Protein AF-V4PBP0-F1 (afdb_monomer)

Radius of gyration: 20.29 Å; Cα contacts (8 Å, |Δi|>4): 1179; chains: 1; bounding box: 56×28×58 Å

pLDDT: mean 97.11, std 3.7, range [60.88, 98.94]

Solvent-accessible surface area (backbone atoms only — not comparable to full-atom values): 11126 Å² total; per-residue (Å²): 116,51,73,38,74,48,81,42,74,42,76,51,81,47,74,41,76,52,41,41,34,34,31,68,90,9,36,42,36,33,59,20,39,39,38,34,62,26,43,36,40,33,38,14,38,39,37,30,59,19,40,38,39,32,57,17,41,37,39,23,73,75,22,47,36,40,30,41,16,43,38,39,30,47,17,40,34,41,16,42,42,35,23,36,67,69,4,33,41,35,32,34,63,79,6,37,29,35,14,52,57,21,12,33,35,39,30,29,39,35,38,41,31,28,9,37,33,22,5,74,29,69,84,3,27,6,34,37,30,60,34,59,25,39,38,37,32,43,42,85,75,5,32,31,35,5,23,16,24,5,35,36,25,54,38,11,36,40,38,40,32,44,9,38,31,26,4,68,65,21,28,5,31,39,22,45,41,14,31,39,37,42,32,57,19,42,31,29,6,23,49,12,7,33,35,28,55,17,42,57,30,40,37,39,30,60,20,40,31,27,2,68,24,82,74,1,20,6,39,30,30,78,25,36,32,32,39,39,42,30,44,19,40,32,24,9,60,41,50,31,11,32,37,48,55,22,53,60,32,35,43,36,35,27,60,66,9,37,32,40,22,40,73,43,55,91,38,57,49,64,44,83,46,79,39,80,68,45,43,80,45,120

Sequence (282 aa):
VVSVDDDSVNNGSFANSGALRVASGASFTNIGSLSNASSLTNLGLLSNTGTLSNSGTLLSSSGTLLNSGLLSNTGRISGTVTTTGTGVVRNQSGGSIAGVLAGVTGSASVVDNSGTISASGASGTAVALSSASTVNNTGSTALISGGLTGLSLSGGGTIVNSGSIAGVLGQGVVLSQGGSVSNSGHISGATSGIEITGGTALVTNTGTIIGSGASGVGVLFSGGSGTIDNFGDISGAGGTAIRFAGGTNQLILENGSSLNGIADGTLGVNTLLVNGSATLAG

Secondary structure (DSSP, 8-state):
-EEE-S-EEE-SEEEESSEEEEPTT-EEEESSEEEESSEEEESSEEEESSEEEESSEEE-SSSEEEESSEEEESSEEES-EEE-TT-EEEE-TT-EEEESS-SEEE--SEEEESSEEEE-STT-EEEEESSSEEEEE-STT-EEEESSEEEEETT-EEEEESSEEEESSSEEEEESSEEEEEESSEEEESSEEEEE-SSEEEEEESSEEEE-STT-EEEEESSSEEEEEESSEEEEEEEEEEE--SSEEEEEE-TT-EEEEEEE--SSEEEEEE-SS-EEE-

Structure (mmCIF, N/CA/C/O backbone):
data_AF-V4PBP0-F1
#
_entry.id   AF-V4PBP0-F1
#
loop_
_atom_site.group_PDB
_atom_site.id
_atom_site.type_symbol
_atom_site.label_atom_id
_atom_site.label_alt_id
_atom_site.label_comp_id
_atom_site.label_asym_id
_atom_site.label_entity_id
_atom_site.label_seq_id
_atom_site.pdbx_PDB_ins_code
_atom_site.Cartn_x
_atom_site.Cartn_y
_atom_site.Cartn_z
_atom_site.occupancy
_atom_site.B_iso_or_equiv
_atom_site.auth_seq_id
_atom_site.auth_comp_id
_atom_site.auth_asym_id
_atom_site.auth_atom_id
_atom_site.pdbx_PDB_model_num
ATOM 1 N N . VAL A 1 1 ? 18.619 -8.574 -28.608 1.00 79.50 1 VAL A N 1
ATOM 2 C CA . VAL A 1 1 ? 18.536 -7.735 -27.392 1.00 79.50 1 VAL A CA 1
ATOM 3 C C . VAL A 1 1 ? 18.934 -6.331 -27.803 1.00 79.50 1 VAL A C 1
ATOM 5 O O . VAL A 1 1 ? 20.019 -6.187 -28.349 1.00 79.50 1 VAL A O 1
ATOM 8 N N . VAL A 1 2 ? 18.059 -5.342 -27.633 1.00 91.62 2 VAL A N 1
ATOM 9 C CA . VAL A 1 2 ? 18.416 -3.920 -27.746 1.00 91.62 2 VAL A CA 1
ATOM 10 C C . VAL A 1 2 ? 18.927 -3.476 -26.382 1.00 91.62 2 VAL A C 1
ATOM 12 O O . VAL A 1 2 ? 18.355 -3.861 -25.361 1.00 91.62 2 VAL A O 1
ATOM 15 N N . SER A 1 3 ? 20.016 -2.720 -26.363 1.00 92.94 3 SER A N 1
ATOM 16 C CA . SER A 1 3 ? 20.653 -2.269 -25.134 1.00 92.94 3 SER A CA 1
ATOM 17 C C . SER A 1 3 ? 20.658 -0.749 -25.059 1.00 92.94 3 SER A C 1
ATOM 19 O O . SER A 1 3 ? 20.934 -0.087 -26.056 1.00 92.94 3 SER A O 1
ATOM 21 N N . VAL A 1 4 ? 20.343 -0.222 -23.883 1.00 93.75 4 VAL A N 1
ATOM 22 C CA . VAL A 1 4 ? 20.574 1.163 -23.481 1.00 93.75 4 VAL A CA 1
ATOM 23 C C . VAL A 1 4 ? 21.782 1.131 -22.555 1.00 93.75 4 VAL A C 1
ATOM 25 O O . VAL A 1 4 ? 21.669 0.673 -21.416 1.00 93.75 4 VAL A O 1
ATOM 28 N N . ASP A 1 5 ? 22.938 1.533 -23.079 1.00 95.19 5 ASP A N 1
ATOM 29 C CA . ASP A 1 5 ? 24.216 1.495 -22.357 1.00 95.19 5 ASP A CA 1
ATOM 30 C C . ASP A 1 5 ? 24.673 2.885 -21.867 1.00 95.19 5 ASP A C 1
ATOM 32 O O . ASP A 1 5 ? 25.557 2.951 -21.022 1.00 95.19 5 ASP A O 1
ATOM 36 N N . ASP A 1 6 ? 23.999 3.954 -22.309 1.00 95.06 6 ASP A N 1
ATOM 37 C CA . ASP A 1 6 ? 24.190 5.354 -21.901 1.00 95.06 6 ASP A CA 1
ATOM 38 C C . ASP A 1 6 ? 22.828 6.047 -21.699 1.00 95.06 6 ASP A C 1
ATOM 40 O O . ASP A 1 6 ? 21.769 5.455 -21.936 1.00 95.06 6 ASP A O 1
ATOM 44 N N . ASP A 1 7 ? 22.843 7.322 -21.304 1.00 96.31 7 ASP A N 1
ATOM 45 C CA . ASP A 1 7 ? 21.642 8.146 -21.159 1.00 96.31 7 ASP A CA 1
ATOM 46 C C . ASP A 1 7 ? 20.837 8.228 -22.463 1.00 96.31 7 ASP A C 1
ATOM 48 O O . ASP A 1 7 ? 21.283 8.746 -23.487 1.00 96.31 7 ASP A O 1
ATOM 52 N N . SER A 1 8 ? 19.609 7.720 -22.416 1.00 97.12 8 SER A N 1
ATOM 53 C CA . SER A 1 8 ? 18.693 7.658 -23.551 1.00 97.12 8 SER A CA 1
ATOM 54 C C . SER A 1 8 ? 17.318 8.194 -23.179 1.00 97.12 8 SER A C 1
ATOM 56 O O . SER A 1 8 ? 16.844 8.035 -22.052 1.00 97.12 8 SER A O 1
ATOM 58 N N . VAL A 1 9 ? 16.636 8.795 -24.154 1.00 98.19 9 VAL A N 1
ATOM 59 C CA . VAL A 1 9 ? 15.295 9.359 -23.971 1.00 98.19 9 VAL A CA 1
ATOM 60 C C . VAL A 1 9 ? 14.342 8.787 -25.013 1.00 98.19 9 VAL A C 1
ATOM 62 O O . VAL A 1 9 ? 14.611 8.857 -26.209 1.00 98.19 9 VAL A O 1
ATOM 65 N N . ASN A 1 10 ? 13.196 8.271 -24.568 1.00 97.81 10 ASN A N 1
ATOM 66 C CA . ASN A 1 10 ? 12.041 8.049 -25.432 1.00 97.81 10 ASN A CA 1
ATOM 67 C C . ASN A 1 10 ? 11.068 9.224 -25.294 1.00 97.81 10 ASN A C 1
ATOM 69 O O . ASN A 1 10 ? 10.376 9.343 -24.282 1.00 97.81 10 ASN A O 1
ATOM 73 N N . ASN A 1 11 ? 10.994 10.068 -26.322 1.00 97.88 11 ASN A N 1
ATOM 74 C CA . ASN A 1 11 ? 10.033 11.169 -26.432 1.00 97.88 11 ASN A CA 1
ATOM 75 C C . ASN A 1 11 ? 8.889 10.890 -27.423 1.00 97.88 11 ASN A C 1
ATOM 77 O O . ASN A 1 11 ? 8.043 11.756 -27.634 1.00 97.88 11 ASN A O 1
ATOM 81 N N . GLY A 1 12 ? 8.866 9.696 -28.020 1.00 97.75 12 GLY A N 1
ATOM 82 C CA . GLY A 1 12 ? 7.868 9.260 -28.990 1.00 97.75 12 GLY A CA 1
ATOM 83 C C . GLY A 1 12 ? 7.147 7.997 -28.526 1.00 97.75 12 GLY A C 1
ATOM 84 O O . GLY A 1 12 ? 6.835 7.838 -27.346 1.00 97.75 12 GLY A O 1
ATOM 85 N N . SER A 1 13 ? 6.868 7.093 -29.464 1.00 97.94 13 SER A N 1
ATOM 86 C CA . SER A 1 13 ? 6.346 5.759 -29.166 1.00 97.94 13 SER A CA 1
ATOM 87 C C . SER A 1 13 ? 7.449 4.724 -29.361 1.00 97.94 13 SER A C 1
ATOM 89 O O . SER A 1 13 ? 7.999 4.599 -30.455 1.00 97.94 13 SER A O 1
ATOM 91 N N . PHE A 1 14 ? 7.767 3.981 -28.304 1.00 97.56 14 PHE A N 1
ATOM 92 C CA . PHE A 1 14 ? 8.728 2.888 -28.332 1.00 97.56 14 PHE A CA 1
ATOM 93 C C . PHE A 1 14 ? 8.035 1.595 -27.907 1.00 97.56 14 PHE A C 1
ATOM 95 O O . PHE A 1 14 ? 7.522 1.486 -26.792 1.00 97.56 14 PHE A O 1
ATOM 102 N N . ALA A 1 15 ? 8.032 0.599 -28.790 1.00 97.94 15 ALA A N 1
ATOM 103 C CA . ALA A 1 15 ? 7.448 -0.709 -28.530 1.00 97.94 15 ALA A CA 1
ATOM 104 C C . ALA A 1 15 ? 8.548 -1.772 -28.440 1.00 97.94 15 ALA A C 1
ATOM 106 O O . ALA A 1 15 ? 9.199 -2.098 -29.431 1.00 97.94 15 ALA A O 1
ATOM 107 N N . ASN A 1 16 ? 8.736 -2.345 -27.253 1.00 97.56 16 ASN A N 1
ATOM 108 C CA . ASN A 1 16 ? 9.558 -3.528 -27.056 1.00 97.56 16 ASN A CA 1
ATOM 109 C C . ASN A 1 16 ? 8.712 -4.799 -27.213 1.00 97.56 16 ASN A C 1
ATOM 111 O O . ASN A 1 16 ? 8.002 -5.207 -26.291 1.00 97.56 16 ASN A O 1
ATOM 115 N N . SER A 1 17 ? 8.836 -5.452 -28.366 1.00 96.69 17 SER A N 1
ATOM 116 C CA . SER A 1 17 ? 8.306 -6.798 -28.628 1.00 96.69 17 SER A CA 1
ATOM 117 C C . SER A 1 17 ? 9.356 -7.907 -28.465 1.00 96.69 17 SER A C 1
ATOM 119 O O . SER A 1 17 ? 9.033 -9.085 -28.596 1.00 96.69 17 SER A O 1
ATOM 121 N N . GLY A 1 18 ? 10.611 -7.549 -28.168 1.00 96.75 18 GLY A N 1
ATOM 122 C CA . GLY A 1 18 ? 11.736 -8.470 -28.024 1.00 96.75 18 GLY A CA 1
ATOM 123 C C . GLY A 1 18 ? 12.360 -8.406 -26.631 1.00 96.75 18 GLY A C 1
ATOM 124 O O . GLY A 1 18 ? 11.693 -8.574 -25.617 1.00 96.75 18 GLY A O 1
ATOM 125 N N . ALA A 1 19 ? 13.669 -8.183 -26.576 1.00 97.19 19 ALA A N 1
ATOM 126 C CA . ALA A 1 19 ? 14.390 -8.024 -25.321 1.00 97.19 19 ALA A CA 1
ATOM 127 C C . ALA A 1 19 ? 15.069 -6.655 -25.290 1.00 97.19 19 ALA A C 1
ATOM 129 O O . ALA A 1 19 ? 15.930 -6.392 -26.135 1.00 97.19 19 ALA A O 1
ATOM 130 N N . LEU A 1 20 ? 14.704 -5.828 -24.312 1.00 97.81 20 LEU A N 1
ATOM 131 C CA . LEU A 1 20 ? 15.330 -4.547 -24.001 1.00 97.81 20 LEU A CA 1
ATOM 132 C C . LEU A 1 20 ? 16.132 -4.685 -22.705 1.00 97.81 20 LEU A C 1
ATOM 134 O O . LEU A 1 20 ? 15.652 -5.268 -21.731 1.00 97.81 20 LEU A O 1
ATOM 138 N N . ARG A 1 21 ? 17.341 -4.133 -22.673 1.00 98.12 21 ARG A N 1
ATOM 139 C CA . ARG A 1 21 ? 18.170 -4.060 -21.469 1.00 98.12 21 ARG A CA 1
ATOM 140 C C . ARG A 1 21 ? 18.573 -2.613 -21.213 1.00 98.12 21 ARG A C 1
ATOM 142 O O . ARG A 1 21 ? 19.121 -1.988 -22.108 1.00 98.12 21 ARG A O 1
ATOM 149 N N . VAL A 1 22 ? 18.351 -2.115 -20.002 1.00 98.25 22 VAL A N 1
ATOM 150 C CA . VAL A 1 22 ? 18.978 -0.884 -19.495 1.00 98.25 22 VAL A CA 1
ATOM 151 C C . VAL A 1 22 ? 20.167 -1.312 -18.644 1.00 98.25 22 VAL A C 1
ATOM 153 O O . VAL A 1 22 ? 19.999 -2.060 -17.677 1.00 98.25 22 VAL A O 1
ATOM 156 N N . ALA A 1 23 ? 21.375 -0.935 -19.055 1.00 97.81 23 ALA A N 1
ATOM 157 C CA . ALA A 1 23 ? 22.612 -1.359 -18.415 1.00 97.81 23 ALA A CA 1
ATOM 158 C C . ALA A 1 23 ? 22.813 -0.720 -17.037 1.00 97.81 23 ALA A C 1
ATOM 160 O O . ALA A 1 23 ? 22.256 0.329 -16.729 1.00 97.81 23 ALA A O 1
ATOM 161 N N . SER A 1 24 ? 23.654 -1.349 -16.214 1.00 97.19 24 SER A N 1
ATOM 162 C CA . SER A 1 24 ? 24.108 -0.739 -14.963 1.00 97.19 24 SER A CA 1
ATOM 163 C C . SER A 1 24 ? 24.829 0.574 -15.262 1.00 97.19 24 SER A C 1
ATOM 165 O O . SER A 1 24 ? 25.725 0.596 -16.100 1.00 97.19 24 SER A O 1
ATOM 167 N N . GLY A 1 25 ? 24.453 1.644 -14.564 1.00 95.81 25 GLY A N 1
ATOM 168 C CA . GLY A 1 25 ? 24.994 2.991 -14.776 1.00 95.81 25 GLY A CA 1
ATOM 169 C C . GLY A 1 25 ? 24.321 3.795 -15.894 1.00 95.81 25 GLY A C 1
ATOM 170 O O . GLY A 1 25 ? 24.513 5.004 -15.931 1.00 95.81 25 GLY A O 1
ATOM 171 N N . ALA A 1 26 ? 23.500 3.170 -16.744 1.00 98.00 26 ALA A N 1
ATOM 172 C CA . ALA A 1 26 ? 22.752 3.866 -17.789 1.00 98.00 26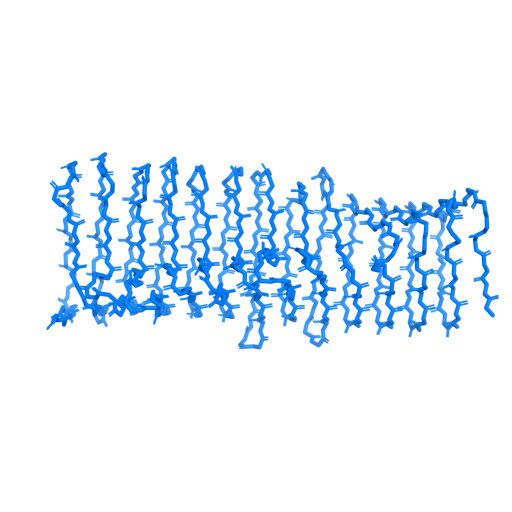 ALA A CA 1
ATOM 173 C C . ALA A 1 26 ? 21.404 4.397 -17.274 1.00 98.00 26 ALA A C 1
ATOM 175 O O . ALA A 1 26 ? 20.800 3.821 -16.358 1.00 98.00 26 ALA A O 1
ATOM 176 N N . SER A 1 27 ? 20.899 5.454 -17.913 1.00 98.06 27 SER A N 1
ATOM 177 C CA . SER A 1 27 ? 19.547 5.973 -17.702 1.00 98.06 27 SER A CA 1
ATOM 178 C C . SER A 1 27 ? 18.698 5.831 -18.961 1.00 98.06 27 SER A C 1
ATOM 180 O O . SER A 1 27 ? 19.103 6.228 -20.050 1.00 98.06 27 SER A O 1
ATOM 182 N N . PHE A 1 28 ? 17.477 5.323 -18.818 1.00 98.38 28 PHE A N 1
ATOM 183 C CA . PHE A 1 28 ? 16.458 5.386 -19.855 1.00 98.38 28 PHE A CA 1
ATOM 184 C C . PHE A 1 28 ? 15.262 6.192 -19.356 1.00 98.38 28 PHE A C 1
ATOM 186 O O . PHE A 1 28 ? 14.525 5.762 -18.467 1.00 98.38 28 PHE A O 1
ATOM 193 N N . THR A 1 29 ? 15.060 7.375 -19.931 1.00 98.50 29 THR A N 1
ATOM 194 C CA . THR A 1 29 ? 13.952 8.262 -19.572 1.00 98.50 29 THR A CA 1
ATOM 195 C C . THR A 1 29 ? 12.839 8.166 -20.608 1.00 98.50 29 THR A C 1
ATOM 197 O O . THR A 1 29 ? 12.993 8.580 -21.755 1.00 98.50 29 THR A O 1
ATOM 200 N N . ASN A 1 30 ? 11.684 7.655 -20.201 1.00 98.44 30 ASN A N 1
ATOM 201 C CA . ASN A 1 30 ? 10.468 7.668 -20.995 1.00 98.44 30 ASN A CA 1
ATOM 202 C C . ASN A 1 30 ? 9.619 8.900 -20.662 1.00 98.44 30 ASN A C 1
ATOM 204 O O . ASN A 1 30 ? 8.942 8.929 -19.631 1.00 98.44 30 ASN A O 1
ATOM 208 N N . ILE A 1 31 ? 9.617 9.879 -21.567 1.00 98.31 31 ILE A N 1
ATOM 209 C CA . ILE A 1 31 ? 8.700 11.028 -21.531 1.00 98.31 31 ILE A CA 1
ATOM 210 C C . ILE A 1 31 ? 7.518 10.857 -22.502 1.00 98.31 31 ILE A C 1
ATOM 212 O O . ILE A 1 31 ? 6.531 11.579 -22.401 1.00 98.31 31 ILE A O 1
ATOM 216 N N . GLY A 1 32 ? 7.610 9.897 -23.431 1.00 98.44 32 GLY A N 1
ATOM 217 C CA . GLY A 1 32 ? 6.558 9.513 -24.372 1.00 98.44 32 GLY A CA 1
ATOM 218 C C . GLY A 1 32 ? 5.785 8.261 -23.937 1.00 98.44 32 GLY A C 1
ATOM 219 O O . GLY A 1 32 ? 5.400 8.105 -22.776 1.00 98.44 32 GLY A O 1
ATOM 220 N N . SER A 1 33 ? 5.536 7.355 -24.884 1.00 98.56 33 SER A N 1
ATOM 221 C CA . SER A 1 33 ? 4.872 6.068 -24.659 1.00 98.56 33 SER A CA 1
ATOM 222 C C . SER A 1 33 ? 5.858 4.915 -24.835 1.00 98.56 33 SER A C 1
ATOM 224 O O . SER A 1 33 ? 6.428 4.741 -25.913 1.00 98.56 33 SER A O 1
ATOM 226 N N . LEU A 1 34 ? 6.038 4.119 -23.785 1.00 98.62 34 LEU A N 1
ATOM 227 C CA . LEU A 1 34 ? 6.834 2.899 -23.779 1.00 98.62 34 LEU A CA 1
ATOM 228 C C . LEU A 1 34 ? 5.903 1.699 -23.578 1.00 98.62 34 LEU A C 1
ATOM 230 O O . LEU A 1 34 ? 5.280 1.562 -22.526 1.00 98.62 34 LEU A O 1
ATOM 234 N N . SER A 1 35 ? 5.815 0.818 -24.571 1.00 98.62 35 SER A N 1
ATOM 235 C CA . SER A 1 35 ? 5.109 -0.461 -24.463 1.00 98.62 35 SER A CA 1
ATOM 236 C C . SER A 1 35 ? 6.118 -1.598 -24.336 1.00 98.62 35 SER A C 1
ATOM 238 O O . SER A 1 35 ? 6.960 -1.777 -25.213 1.00 98.62 35 SER A O 1
ATOM 240 N N . ASN A 1 36 ? 6.045 -2.372 -23.257 1.00 98.62 36 ASN A N 1
ATOM 241 C CA . ASN A 1 36 ? 6.807 -3.599 -23.074 1.00 98.62 36 ASN A CA 1
ATOM 242 C C . ASN A 1 36 ? 5.880 -4.817 -23.156 1.00 98.62 36 ASN A C 1
ATOM 244 O O . ASN A 1 36 ? 5.172 -5.125 -22.196 1.00 98.62 36 ASN A O 1
ATOM 248 N N . ALA A 1 37 ? 5.924 -5.526 -24.283 1.00 98.50 37 ALA A N 1
ATOM 249 C CA . ALA A 1 37 ? 5.156 -6.750 -24.515 1.00 98.50 37 ALA A CA 1
ATOM 250 C C . ALA A 1 37 ? 5.963 -8.037 -24.271 1.00 98.50 37 ALA A C 1
ATOM 252 O O . ALA A 1 37 ? 5.407 -9.130 -24.320 1.00 98.50 37 ALA A O 1
ATOM 253 N N . SER A 1 38 ? 7.267 -7.922 -24.013 1.00 98.25 38 SER A N 1
ATOM 254 C CA . SER A 1 38 ? 8.163 -9.061 -23.796 1.00 98.25 38 SER A CA 1
ATOM 255 C C . SER A 1 38 ? 9.134 -8.757 -22.645 1.00 98.25 38 SER A C 1
ATOM 257 O O . SER A 1 38 ? 8.672 -8.365 -21.574 1.00 98.25 38 SER A O 1
ATOM 259 N N . SER A 1 39 ? 10.447 -8.947 -22.787 1.00 98.19 39 SER A N 1
ATOM 260 C CA . SER A 1 39 ? 11.398 -8.781 -21.677 1.00 98.19 39 SER A CA 1
ATOM 261 C C . SER A 1 39 ? 12.030 -7.390 -21.654 1.00 98.19 39 SER A C 1
ATOM 263 O O . SER A 1 39 ? 12.681 -6.992 -22.621 1.00 98.19 39 SER A O 1
ATOM 265 N N . LEU A 1 40 ? 11.935 -6.698 -20.519 1.00 98.56 40 LEU A N 1
ATOM 266 C CA . LEU A 1 40 ? 12.703 -5.495 -20.196 1.00 98.56 40 LEU A CA 1
ATOM 267 C C . LEU A 1 40 ? 13.514 -5.752 -18.925 1.00 98.56 40 LEU A C 1
ATOM 269 O O . LEU A 1 40 ? 12.953 -5.882 -17.841 1.00 98.56 40 LEU A O 1
ATOM 273 N N . THR A 1 41 ? 14.836 -5.801 -19.043 1.00 98.44 41 THR A N 1
ATOM 274 C CA . THR A 1 41 ? 15.734 -5.929 -17.890 1.00 98.44 41 THR A CA 1
ATOM 275 C C . THR A 1 41 ? 16.338 -4.572 -17.563 1.00 98.44 41 THR A C 1
ATOM 277 O O . THR A 1 41 ? 17.139 -4.049 -18.332 1.00 98.44 41 THR A O 1
ATOM 280 N N . ASN A 1 42 ? 15.972 -4.009 -16.419 1.00 98.38 42 ASN A N 1
ATOM 281 C CA . ASN A 1 42 ? 16.515 -2.768 -15.894 1.00 98.38 42 ASN A CA 1
ATOM 282 C C . ASN A 1 42 ? 17.571 -3.051 -14.816 1.00 98.38 42 ASN A C 1
ATOM 284 O O . ASN A 1 42 ? 17.242 -3.457 -13.701 1.00 98.38 42 ASN A O 1
ATOM 288 N N . LEU A 1 43 ? 18.839 -2.821 -15.158 1.00 98.06 43 LEU A N 1
ATOM 289 C CA . LEU A 1 43 ? 19.975 -2.853 -14.230 1.00 98.06 43 LEU A CA 1
ATOM 290 C C . LEU A 1 43 ? 20.459 -1.440 -13.859 1.00 98.06 43 LEU A C 1
ATOM 292 O O . LEU A 1 43 ? 21.316 -1.308 -12.992 1.00 98.06 43 LEU A O 1
ATOM 296 N N . GLY A 1 44 ? 19.945 -0.406 -14.530 1.00 98.19 44 GLY A N 1
ATOM 297 C CA . GLY A 1 44 ? 20.288 1.000 -14.319 1.00 98.19 44 GLY A CA 1
ATOM 298 C C . GLY A 1 44 ? 19.107 1.794 -13.772 1.00 98.19 44 GLY A C 1
ATOM 299 O O . GLY A 1 44 ? 18.406 1.341 -12.863 1.00 98.19 44 GLY A O 1
ATOM 300 N N . LEU A 1 45 ? 18.882 2.983 -14.328 1.00 98.38 45 LEU A N 1
ATOM 301 C CA . LEU A 1 45 ? 17.736 3.833 -14.020 1.00 98.38 45 LEU A CA 1
ATOM 302 C C . LEU A 1 45 ? 16.730 3.809 -15.176 1.00 98.38 45 LEU A C 1
ATOM 304 O O . LEU A 1 45 ? 17.036 4.239 -16.281 1.00 98.38 45 LEU A O 1
ATOM 308 N N . LEU A 1 46 ? 15.501 3.380 -14.906 1.00 98.50 46 LEU A N 1
ATOM 309 C CA . LEU A 1 46 ? 14.361 3.558 -15.800 1.00 98.50 46 LEU A CA 1
ATOM 310 C C . LEU A 1 46 ? 13.431 4.603 -15.182 1.00 98.50 46 LEU A C 1
ATOM 312 O O . LEU A 1 46 ? 12.828 4.357 -14.138 1.00 98.50 46 LEU A O 1
ATOM 316 N N . SER A 1 47 ? 13.318 5.767 -15.816 1.00 98.25 47 SER A N 1
ATOM 317 C CA . SER A 1 47 ? 12.457 6.859 -15.359 1.00 98.25 47 SER A CA 1
ATOM 318 C C . SER A 1 47 ? 11.264 7.017 -16.292 1.00 98.25 47 SER A C 1
ATOM 320 O O . SER A 1 47 ? 11.436 7.283 -17.479 1.00 98.25 47 SER A O 1
ATOM 322 N N . ASN A 1 48 ? 10.049 6.859 -15.774 1.00 98.38 48 ASN A N 1
ATOM 323 C CA . ASN A 1 48 ? 8.814 7.078 -16.517 1.00 98.38 48 ASN A CA 1
ATOM 324 C C . ASN A 1 48 ? 8.117 8.362 -16.052 1.00 98.38 48 ASN A C 1
ATOM 326 O O . ASN A 1 48 ? 7.508 8.386 -14.982 1.00 98.38 48 ASN A O 1
ATOM 330 N N . THR A 1 49 ? 8.156 9.402 -16.882 1.00 97.69 49 THR A N 1
ATOM 331 C CA . THR A 1 49 ? 7.348 10.624 -16.715 1.00 97.69 49 THR A CA 1
ATOM 332 C C . THR A 1 49 ? 6.166 10.657 -17.692 1.00 97.69 49 THR A C 1
ATOM 334 O O . THR A 1 49 ? 5.202 11.382 -17.462 1.00 97.69 49 THR A O 1
ATOM 337 N N . GLY A 1 50 ? 6.222 9.857 -18.764 1.00 98.25 50 GLY A N 1
ATOM 338 C CA . GLY A 1 50 ? 5.138 9.645 -19.721 1.00 98.25 50 GLY A CA 1
ATOM 339 C C . GLY A 1 50 ? 4.258 8.442 -19.364 1.00 98.25 50 GLY A C 1
ATOM 340 O O . GLY A 1 50 ? 3.813 8.279 -18.227 1.00 98.25 50 GLY A O 1
ATOM 341 N N . THR A 1 51 ? 3.982 7.585 -20.348 1.00 98.62 51 THR A N 1
ATOM 342 C CA . THR A 1 51 ? 3.216 6.341 -20.165 1.00 98.62 51 THR A CA 1
ATOM 343 C C . THR A 1 51 ? 4.096 5.113 -20.368 1.00 98.62 51 THR A C 1
ATOM 345 O O . THR A 1 51 ? 4.655 4.932 -21.449 1.00 98.62 51 THR A O 1
ATOM 348 N N . LEU A 1 52 ? 4.139 4.228 -19.375 1.00 98.69 52 LEU A N 1
ATOM 349 C CA . LEU A 1 52 ? 4.748 2.902 -19.450 1.00 98.69 52 LEU A CA 1
ATOM 350 C C . LEU A 1 52 ? 3.648 1.840 -19.364 1.00 98.69 52 LEU A C 1
ATOM 352 O O . LEU A 1 52 ? 2.991 1.710 -18.336 1.00 98.69 52 LEU A O 1
ATOM 356 N N . SER A 1 53 ? 3.455 1.068 -20.430 1.00 98.81 53 SER A N 1
ATOM 357 C CA . SER A 1 53 ? 2.552 -0.088 -20.456 1.00 98.81 53 SER A CA 1
ATOM 358 C C . SER A 1 53 ? 3.359 -1.381 -20.456 1.00 98.81 53 SER A C 1
ATOM 360 O O . SER A 1 53 ? 4.111 -1.631 -21.393 1.00 98.81 53 SER A O 1
ATOM 362 N N . ASN A 1 54 ? 3.197 -2.214 -19.433 1.00 98.81 54 ASN A N 1
ATOM 363 C CA . ASN A 1 54 ? 3.868 -3.503 -19.307 1.00 98.81 54 ASN A CA 1
ATOM 364 C C . ASN A 1 54 ? 2.855 -4.652 -19.383 1.00 98.81 54 ASN A C 1
ATOM 366 O O . ASN A 1 54 ? 2.113 -4.887 -18.430 1.00 98.81 54 ASN A O 1
ATOM 370 N N . SER A 1 55 ? 2.857 -5.389 -20.492 1.00 98.69 55 SER A N 1
ATOM 371 C CA . SER A 1 55 ? 2.156 -6.676 -20.626 1.00 98.69 55 SER A CA 1
ATOM 372 C C . SER A 1 55 ? 3.110 -7.874 -20.605 1.00 98.69 55 SER A C 1
ATOM 374 O O . SER A 1 55 ? 2.670 -9.002 -20.402 1.00 98.69 55 SER A O 1
ATOM 376 N N . GLY A 1 56 ? 4.414 -7.634 -20.773 1.00 98.62 56 GLY A N 1
ATOM 377 C CA . GLY A 1 56 ? 5.464 -8.639 -20.646 1.00 98.62 56 GLY A CA 1
ATOM 378 C C . GLY A 1 56 ? 6.064 -8.721 -19.239 1.00 98.62 56 GLY A C 1
ATOM 379 O O . GLY A 1 56 ? 5.387 -8.554 -18.223 1.00 98.62 56 GLY A O 1
ATOM 380 N N . THR A 1 57 ? 7.367 -8.990 -19.175 1.00 98.69 57 THR A N 1
ATOM 381 C CA . THR A 1 57 ? 8.144 -9.019 -17.930 1.00 98.69 57 THR A CA 1
ATOM 382 C C . THR A 1 57 ? 9.097 -7.833 -17.868 1.00 98.69 57 THR A C 1
ATOM 384 O O . THR A 1 57 ? 9.910 -7.638 -18.770 1.00 98.69 57 THR A O 1
ATOM 387 N N . LEU A 1 58 ? 9.039 -7.085 -16.771 1.00 98.69 58 LEU A N 1
ATOM 388 C CA . LEU A 1 58 ? 9.985 -6.038 -16.417 1.00 98.69 58 LEU A CA 1
ATOM 389 C C . LEU A 1 58 ? 10.755 -6.468 -15.164 1.00 98.69 58 LEU A C 1
ATOM 391 O O . LEU A 1 58 ? 10.188 -6.587 -14.078 1.00 98.69 58 LEU A O 1
ATOM 395 N N . LEU A 1 59 ? 12.052 -6.718 -15.306 1.00 97.88 59 LEU A N 1
ATOM 396 C CA . LEU A 1 59 ? 12.948 -7.077 -14.209 1.00 97.88 59 LEU A CA 1
ATOM 397 C C . LEU A 1 59 ? 13.705 -5.826 -13.763 1.00 97.88 59 LEU A C 1
ATOM 399 O O . LEU A 1 59 ? 14.589 -5.368 -14.473 1.00 97.88 59 LEU A O 1
ATOM 403 N N . SER A 1 60 ? 13.373 -5.284 -12.596 1.00 95.75 60 SER A N 1
ATOM 404 C CA . SER A 1 60 ? 14.030 -4.119 -11.988 1.00 95.75 60 SER A CA 1
ATOM 405 C C . SER A 1 60 ? 14.446 -4.395 -10.541 1.00 95.75 60 SER A C 1
ATOM 407 O O . SER A 1 60 ? 14.473 -3.494 -9.714 1.00 95.75 60 SER A O 1
ATOM 409 N N . SER A 1 61 ? 14.750 -5.648 -10.200 1.00 92.31 61 SER A N 1
ATOM 410 C CA . SER A 1 61 ? 15.211 -6.021 -8.855 1.00 92.31 61 SER A CA 1
ATOM 411 C C . SER A 1 61 ? 16.618 -5.514 -8.532 1.00 92.31 61 SER A C 1
ATOM 413 O O . SER A 1 61 ? 16.974 -5.424 -7.363 1.00 92.31 61 SER A O 1
ATOM 415 N N . SER A 1 62 ? 17.419 -5.217 -9.558 1.00 93.12 62 SER A N 1
ATOM 416 C CA . SER A 1 62 ? 18.808 -4.746 -9.434 1.00 93.12 62 SER A CA 1
ATOM 417 C C . SER A 1 62 ? 19.017 -3.331 -9.979 1.00 93.12 62 SER A C 1
ATOM 419 O O . SER A 1 62 ? 20.122 -2.812 -9.888 1.00 93.12 62 SER A O 1
ATOM 421 N N . GLY A 1 63 ? 17.971 -2.724 -10.542 1.00 96.81 63 GLY A N 1
ATOM 422 C CA . GLY A 1 63 ? 17.953 -1.344 -11.020 1.00 96.81 63 GLY A CA 1
ATOM 423 C C . GLY A 1 63 ? 16.843 -0.543 -10.345 1.00 96.81 63 GLY A C 1
ATOM 424 O O . GLY A 1 63 ? 16.052 -1.074 -9.565 1.00 96.81 63 GLY A O 1
ATOM 425 N N . THR A 1 64 ? 16.750 0.739 -10.675 1.00 98.19 64 THR A N 1
ATOM 426 C CA . THR A 1 64 ? 15.734 1.650 -10.137 1.00 98.19 64 THR A CA 1
ATOM 427 C C . THR A 1 64 ? 14.665 1.920 -11.185 1.00 98.19 64 THR A C 1
ATOM 429 O O . THR A 1 64 ? 14.983 2.361 -12.288 1.00 98.19 64 THR A O 1
ATOM 432 N N . LEU A 1 65 ? 13.397 1.703 -10.829 1.00 98.50 65 LEU A N 1
ATOM 433 C CA . LEU A 1 65 ? 12.239 2.099 -11.628 1.00 98.50 65 LEU A CA 1
ATOM 434 C C . LEU A 1 65 ? 11.540 3.282 -10.952 1.00 98.50 65 LEU A C 1
ATOM 436 O O . LEU A 1 65 ? 10.884 3.110 -9.922 1.00 98.50 65 LEU A O 1
ATOM 440 N N . LEU A 1 66 ? 11.682 4.472 -11.535 1.00 98.38 66 LEU A N 1
ATOM 441 C CA . LEU A 1 66 ? 10.974 5.675 -11.107 1.00 98.38 66 LEU A CA 1
ATOM 442 C C . LEU A 1 66 ? 9.729 5.898 -11.964 1.00 98.38 66 LEU A C 1
ATOM 444 O O . LEU A 1 66 ? 9.779 5.779 -13.187 1.00 98.38 66 LEU A O 1
ATOM 448 N N . ASN A 1 67 ? 8.624 6.277 -11.329 1.00 98.44 67 ASN A N 1
ATOM 449 C CA . ASN A 1 67 ? 7.383 6.618 -12.009 1.00 98.44 67 ASN A CA 1
ATOM 450 C C . ASN A 1 67 ? 6.785 7.923 -11.469 1.00 98.44 67 ASN A C 1
ATOM 452 O O . ASN A 1 67 ? 6.234 7.951 -10.369 1.00 98.44 67 ASN A O 1
ATOM 456 N N . SER A 1 68 ? 6.832 8.977 -12.275 1.00 97.56 68 SER A N 1
ATOM 457 C CA . SER A 1 68 ? 6.084 10.225 -12.060 1.00 97.56 68 SER A CA 1
ATOM 458 C C . SER A 1 68 ? 4.957 10.435 -13.074 1.00 97.56 68 SER A C 1
ATOM 460 O O . SER A 1 68 ? 4.121 11.319 -12.886 1.00 97.56 68 SER A O 1
ATOM 462 N N . GLY A 1 69 ? 4.908 9.602 -14.118 1.00 98.19 69 GLY A N 1
ATOM 463 C CA . GLY A 1 69 ? 3.816 9.528 -15.084 1.00 98.19 69 GLY A CA 1
ATOM 464 C C . GLY A 1 69 ? 2.819 8.405 -14.783 1.00 98.19 69 GLY A C 1
ATOM 465 O O . GLY A 1 69 ? 2.532 8.079 -13.628 1.00 98.19 69 GLY A O 1
ATOM 466 N N . LEU A 1 70 ? 2.290 7.794 -15.844 1.00 98.56 70 LEU A N 1
ATOM 467 C CA . LEU A 1 70 ? 1.390 6.645 -15.772 1.00 98.56 70 LEU A CA 1
ATOM 468 C C . LEU A 1 70 ? 2.154 5.342 -16.015 1.00 98.56 70 LEU A C 1
ATOM 470 O O . LEU A 1 70 ? 2.678 5.124 -17.108 1.00 98.56 70 LEU A O 1
ATOM 474 N N . LEU A 1 71 ? 2.127 4.436 -15.042 1.00 98.81 71 LEU A N 1
ATOM 475 C CA . LEU A 1 71 ? 2.527 3.046 -15.221 1.00 98.81 71 LEU A CA 1
ATOM 476 C C . LEU A 1 71 ? 1.279 2.165 -15.235 1.00 98.81 71 LEU A C 1
ATOM 478 O O . LEU A 1 71 ? 0.498 2.167 -14.286 1.00 98.81 71 LEU A O 1
ATOM 482 N N . SER A 1 72 ? 1.104 1.386 -16.297 1.00 98.75 72 SER A N 1
ATOM 483 C CA . SER A 1 72 ? 0.041 0.397 -16.427 1.00 98.75 72 SER A CA 1
ATOM 484 C C . SER A 1 72 ? 0.632 -0.995 -16.604 1.00 98.75 72 SER A C 1
ATOM 486 O O . SER A 1 72 ? 1.422 -1.223 -17.517 1.00 98.75 72 SER A O 1
ATOM 488 N N . ASN A 1 73 ? 0.267 -1.928 -15.733 1.00 98.88 73 ASN A N 1
ATOM 489 C CA . ASN A 1 73 ? 0.806 -3.279 -15.708 1.00 98.88 73 ASN A CA 1
ATOM 490 C C . ASN A 1 73 ? -0.313 -4.318 -15.830 1.00 98.88 73 ASN A C 1
ATOM 492 O O . ASN A 1 73 ? -1.180 -4.390 -14.965 1.00 98.88 73 ASN A O 1
ATOM 496 N N . THR A 1 74 ? -0.260 -5.139 -16.873 1.00 98.75 74 THR A N 1
ATOM 497 C CA . THR A 1 74 ? -1.032 -6.389 -17.014 1.00 98.75 74 THR A CA 1
ATOM 498 C C . THR A 1 74 ? -0.125 -7.622 -16.980 1.00 98.75 74 THR A C 1
ATOM 500 O O . THR A 1 74 ? -0.617 -8.738 -16.858 1.00 98.75 74 THR A O 1
ATOM 503 N N . GLY A 1 75 ? 1.193 -7.424 -17.089 1.00 98.75 75 GLY A N 1
ATOM 504 C CA . GLY A 1 75 ? 2.206 -8.469 -17.009 1.00 98.75 75 GLY A CA 1
ATOM 505 C C . GLY A 1 75 ? 2.878 -8.538 -15.637 1.00 98.75 75 GLY A C 1
ATOM 506 O O . GLY A 1 75 ? 2.260 -8.344 -14.588 1.00 98.75 75 GLY A O 1
ATOM 507 N N . ARG A 1 76 ? 4.182 -8.810 -15.630 1.00 98.88 76 ARG A N 1
ATOM 508 C CA . ARG A 1 76 ? 4.981 -8.954 -14.407 1.00 98.88 76 ARG A CA 1
ATOM 509 C C . ARG A 1 76 ? 6.009 -7.838 -14.273 1.00 98.88 76 ARG A C 1
ATOM 511 O O . ARG A 1 76 ? 6.810 -7.631 -15.178 1.00 98.88 76 ARG A O 1
ATOM 518 N N . ILE A 1 77 ? 6.058 -7.211 -13.104 1.00 98.88 77 ILE A N 1
ATOM 519 C CA . ILE A 1 77 ? 7.147 -6.349 -12.647 1.00 98.88 77 ILE A CA 1
ATOM 520 C C . ILE A 1 77 ? 7.807 -7.030 -11.446 1.00 98.88 77 ILE A C 1
ATOM 522 O O . ILE A 1 77 ? 7.171 -7.260 -10.419 1.00 98.88 77 ILE A O 1
ATOM 526 N N . SER A 1 78 ? 9.083 -7.378 -11.589 1.00 98.50 78 SER A N 1
ATOM 527 C CA . SER A 1 78 ? 9.905 -7.957 -10.525 1.00 98.50 78 SER A CA 1
ATOM 528 C C . SER A 1 78 ? 10.906 -6.910 -10.055 1.00 98.50 78 SER A C 1
ATOM 530 O O . SER A 1 78 ? 11.926 -6.689 -10.704 1.00 98.50 78 SER A O 1
ATOM 532 N N . GLY A 1 79 ? 10.601 -6.248 -8.951 1.00 97.94 79 GLY A N 1
ATOM 533 C CA . GLY A 1 79 ? 11.293 -5.075 -8.435 1.00 97.94 79 GLY A CA 1
ATOM 534 C C . GLY A 1 79 ? 10.297 -4.076 -7.853 1.00 97.94 79 GLY A C 1
ATOM 535 O O . GLY A 1 79 ? 9.086 -4.211 -8.027 1.00 97.94 79 GLY A O 1
ATOM 536 N N . THR A 1 80 ? 10.823 -3.071 -7.164 1.00 98.56 80 THR A N 1
ATOM 537 C CA . THR A 1 80 ? 10.013 -2.000 -6.582 1.00 98.56 80 THR A CA 1
ATOM 538 C C . THR A 1 80 ? 9.702 -0.939 -7.635 1.00 98.56 80 THR A C 1
ATOM 540 O O . THR A 1 80 ? 10.603 -0.475 -8.335 1.00 98.56 80 THR A O 1
ATOM 543 N N . VAL A 1 81 ? 8.444 -0.503 -7.710 1.00 98.75 81 VAL A N 1
ATOM 544 C CA . VAL A 1 81 ? 8.060 0.729 -8.411 1.00 98.75 81 VAL A CA 1
ATOM 545 C C . VAL A 1 81 ? 8.153 1.893 -7.427 1.00 98.75 81 VAL A C 1
ATOM 547 O O . VAL A 1 81 ? 7.371 1.967 -6.477 1.00 98.75 81 VAL A O 1
ATOM 550 N N . THR A 1 82 ? 9.082 2.818 -7.651 1.00 98.50 82 THR A N 1
ATOM 551 C CA . THR A 1 82 ? 9.216 4.027 -6.830 1.00 98.50 82 THR A CA 1
ATOM 552 C C . THR A 1 82 ? 8.499 5.186 -7.505 1.00 98.50 82 THR A C 1
ATOM 554 O O . THR A 1 82 ? 8.879 5.653 -8.574 1.00 98.50 82 THR A O 1
ATOM 557 N N . THR A 1 83 ? 7.439 5.660 -6.876 1.00 97.81 83 THR A N 1
ATOM 558 C CA . THR A 1 83 ? 6.586 6.733 -7.380 1.00 97.81 83 THR A CA 1
ATOM 559 C C . THR A 1 83 ? 7.027 8.093 -6.857 1.00 97.81 83 THR A C 1
ATOM 561 O O . THR A 1 83 ? 7.472 8.214 -5.714 1.00 97.81 83 THR A O 1
ATOM 564 N N . THR A 1 84 ? 6.896 9.132 -7.677 1.00 94.38 84 THR A N 1
ATOM 565 C CA . THR A 1 84 ? 7.193 10.511 -7.272 1.00 94.38 84 THR A CA 1
ATOM 566 C C . THR A 1 84 ? 6.142 11.482 -7.807 1.00 94.38 84 THR A C 1
ATOM 568 O O . THR A 1 84 ? 5.616 11.309 -8.908 1.00 94.38 84 THR A O 1
ATOM 571 N N . GLY A 1 85 ? 5.835 12.522 -7.029 1.00 88.88 85 GLY A N 1
ATOM 572 C CA . GLY A 1 85 ? 4.951 13.615 -7.444 1.00 88.88 85 GLY A CA 1
ATOM 573 C C . GLY A 1 85 ? 3.552 13.131 -7.834 1.00 88.88 85 GLY A C 1
ATOM 574 O O . GLY A 1 85 ? 2.802 12.641 -7.002 1.00 88.88 85 GLY A O 1
ATOM 575 N N . THR A 1 86 ? 3.183 13.274 -9.105 1.00 89.12 86 THR A N 1
ATOM 576 C CA . THR A 1 86 ? 1.854 12.891 -9.612 1.00 89.12 86 THR A CA 1
ATOM 577 C C . THR A 1 86 ? 1.761 11.440 -10.079 1.00 89.12 86 THR A C 1
ATOM 579 O O . THR A 1 86 ? 0.728 11.065 -10.629 1.00 89.12 86 THR A O 1
ATOM 582 N N . GLY A 1 87 ? 2.800 10.624 -9.876 1.00 95.94 87 GLY A N 1
ATOM 583 C CA . GLY A 1 87 ? 2.875 9.260 -10.399 1.00 95.94 87 GLY A CA 1
ATOM 584 C C . GLY A 1 87 ? 1.641 8.411 -10.085 1.00 95.94 87 GLY A C 1
ATOM 585 O O . GLY A 1 87 ? 1.187 8.355 -8.941 1.00 95.94 87 GLY A O 1
ATOM 586 N N . VAL A 1 88 ? 1.129 7.735 -11.115 1.00 98.56 88 VAL A N 1
ATOM 587 C CA . VAL A 1 88 ? -0.002 6.801 -11.039 1.00 98.56 88 VAL A CA 1
ATOM 588 C C . VAL A 1 88 ? 0.476 5.397 -11.381 1.00 98.56 88 VAL A C 1
ATOM 590 O O . VAL A 1 88 ? 1.134 5.193 -12.406 1.00 98.56 88 VAL A O 1
ATOM 593 N N . VAL A 1 89 ? 0.103 4.423 -10.554 1.00 98.88 89 VAL A N 1
ATOM 594 C CA . VAL A 1 89 ? 0.349 2.996 -10.799 1.00 98.88 89 VAL A CA 1
ATOM 595 C C . VAL A 1 89 ? -0.984 2.286 -10.976 1.00 98.88 89 VAL A C 1
ATOM 597 O O . VAL A 1 89 ? -1.818 2.311 -10.078 1.00 98.88 89 VAL A O 1
ATOM 600 N N . ARG A 1 90 ? -1.174 1.620 -12.117 1.00 98.81 90 ARG A N 1
ATOM 601 C CA . ARG A 1 90 ? -2.312 0.734 -12.380 1.00 98.81 90 ARG A CA 1
ATOM 602 C C . ARG A 1 90 ? -1.831 -0.692 -12.564 1.00 98.81 90 ARG A C 1
ATOM 604 O O . ARG A 1 90 ? -1.350 -1.040 -13.640 1.00 98.81 90 ARG A O 1
ATOM 611 N N . ASN A 1 91 ? -1.975 -1.516 -11.538 1.00 98.81 91 ASN A N 1
ATOM 612 C CA . ASN A 1 91 ? -1.745 -2.948 -11.633 1.00 98.81 91 ASN A CA 1
ATOM 613 C C . ASN A 1 91 ? -3.074 -3.648 -11.925 1.00 98.81 91 ASN A C 1
ATOM 615 O O . ASN A 1 91 ? -3.904 -3.824 -11.040 1.00 98.81 91 ASN A O 1
ATOM 619 N N . GLN A 1 92 ? -3.306 -3.971 -13.189 1.00 98.69 92 GLN A N 1
ATOM 620 C CA . GLN A 1 92 ? -4.571 -4.513 -13.667 1.00 98.69 92 GLN A CA 1
ATOM 621 C C . GLN A 1 92 ? -4.713 -6.003 -13.324 1.00 98.69 92 GLN A C 1
ATOM 623 O O . GLN A 1 92 ? -3.741 -6.653 -12.942 1.00 98.69 92 GLN A O 1
ATOM 628 N N . SER A 1 93 ? -5.914 -6.559 -13.490 1.00 98.06 93 SER A N 1
ATOM 629 C CA . SER A 1 93 ? -6.168 -7.998 -13.342 1.00 98.06 93 SER A CA 1
ATOM 630 C C . SER A 1 93 ? -5.157 -8.842 -14.131 1.00 98.06 93 SER A C 1
ATOM 632 O O . SER A 1 93 ? -4.860 -8.551 -15.290 1.00 98.06 93 SER A O 1
ATOM 634 N N . GLY A 1 94 ? -4.615 -9.883 -13.493 1.00 96.44 94 GLY A N 1
ATOM 635 C CA . GLY A 1 94 ? -3.522 -10.712 -14.022 1.00 96.44 94 GLY A CA 1
ATOM 636 C C . GLY A 1 94 ? -2.121 -10.102 -13.869 1.00 96.44 94 GLY A C 1
ATOM 637 O O . GLY A 1 94 ? -1.130 -10.831 -13.915 1.00 96.44 94 GLY A O 1
ATOM 638 N N . GLY A 1 95 ? -2.032 -8.795 -13.614 1.00 98.75 95 GLY A N 1
ATOM 639 C CA . GLY A 1 95 ? -0.788 -8.084 -13.364 1.00 98.75 95 GLY A CA 1
ATOM 640 C C . GLY A 1 95 ? -0.187 -8.398 -11.993 1.00 98.75 95 GLY A C 1
ATOM 641 O O . GLY A 1 95 ? -0.887 -8.523 -10.985 1.00 98.75 95 GLY A O 1
ATOM 642 N N . SER A 1 96 ? 1.140 -8.493 -11.942 1.00 98.88 96 SER A N 1
ATOM 643 C CA . SER A 1 96 ? 1.907 -8.676 -10.708 1.00 98.88 96 SER A CA 1
ATOM 644 C C . SER A 1 96 ? 3.009 -7.628 -10.579 1.00 98.88 96 SER A C 1
ATOM 646 O O . SER A 1 96 ? 3.813 -7.473 -11.497 1.00 98.88 96 SER A O 1
ATOM 648 N N . ILE A 1 97 ? 3.083 -6.963 -9.424 1.00 98.88 97 ILE A N 1
ATOM 649 C CA . ILE A 1 97 ? 4.213 -6.124 -9.006 1.00 98.88 97 ILE A CA 1
ATOM 650 C C . ILE A 1 97 ? 4.772 -6.706 -7.709 1.00 98.88 97 ILE A C 1
ATOM 652 O O . ILE A 1 97 ? 4.092 -6.723 -6.684 1.00 98.88 97 ILE A O 1
ATOM 656 N N . ALA A 1 98 ? 6.005 -7.199 -7.743 1.00 98.69 98 ALA A N 1
ATOM 657 C CA . ALA A 1 98 ? 6.610 -7.870 -6.601 1.00 98.69 98 ALA A CA 1
ATOM 658 C C . ALA A 1 98 ? 8.038 -7.386 -6.360 1.00 98.69 98 ALA A C 1
ATOM 660 O O . ALA A 1 98 ? 8.906 -7.574 -7.213 1.00 98.69 98 ALA A O 1
ATOM 661 N N . GLY A 1 99 ? 8.291 -6.830 -5.177 1.00 98.31 99 GLY A N 1
ATOM 662 C CA . GLY A 1 99 ? 9.637 -6.517 -4.701 1.00 98.31 99 GLY A CA 1
ATOM 663 C C . GLY A 1 99 ? 9.935 -7.174 -3.356 1.00 98.31 99 GLY A C 1
ATOM 664 O O . GLY A 1 99 ? 9.085 -7.834 -2.761 1.00 98.31 99 GLY A O 1
ATOM 665 N N . VAL A 1 100 ? 11.169 -7.015 -2.872 1.00 98.00 100 VAL A N 1
ATOM 666 C CA . VAL A 1 100 ? 11.581 -7.596 -1.583 1.00 98.00 100 VAL A CA 1
ATOM 667 C C . VAL A 1 100 ? 11.024 -6.773 -0.425 1.00 98.00 100 VAL A C 1
ATOM 669 O O . VAL A 1 100 ? 10.329 -7.310 0.430 1.00 98.00 100 VAL A O 1
ATOM 672 N N . LEU A 1 101 ? 11.300 -5.467 -0.403 1.00 97.88 101 LEU A N 1
ATOM 673 C CA . LEU A 1 101 ? 10.846 -4.578 0.673 1.00 97.88 101 LEU A CA 1
ATOM 674 C C . LEU A 1 101 ? 9.548 -3.841 0.342 1.00 97.88 101 LEU A C 1
ATOM 676 O O . LEU A 1 101 ? 8.819 -3.490 1.260 1.00 97.88 101 LEU A O 1
ATOM 680 N N . ALA A 1 102 ? 9.252 -3.625 -0.940 1.00 98.50 102 ALA A N 1
ATOM 681 C CA . ALA A 1 102 ? 8.000 -3.036 -1.396 1.00 98.50 102 ALA A CA 1
ATOM 682 C C . ALA A 1 102 ? 7.681 -3.463 -2.828 1.00 98.50 102 ALA A C 1
ATOM 684 O O . ALA A 1 102 ? 8.594 -3.655 -3.625 1.00 98.50 102 ALA A O 1
ATOM 685 N N . GLY A 1 103 ? 6.397 -3.578 -3.164 1.00 98.69 103 GLY A N 1
ATOM 686 C CA . GLY A 1 103 ? 5.960 -3.616 -4.560 1.00 98.69 103 GLY A CA 1
ATOM 687 C C . GLY A 1 103 ? 5.876 -2.197 -5.126 1.00 98.69 103 GLY A C 1
ATOM 688 O O . GLY A 1 103 ? 6.429 -1.912 -6.187 1.00 98.69 103 GLY A O 1
ATOM 689 N N . VAL A 1 104 ? 5.256 -1.286 -4.372 1.00 98.75 104 VAL A N 1
ATOM 690 C CA . VAL A 1 104 ? 5.156 0.143 -4.699 1.00 98.75 104 VAL A CA 1
ATOM 691 C C . VAL A 1 104 ? 5.582 0.981 -3.494 1.00 98.75 104 VAL A C 1
ATOM 693 O O . VAL A 1 104 ? 5.154 0.724 -2.371 1.00 98.75 104 VAL A O 1
ATOM 696 N N . THR A 1 105 ? 6.411 1.999 -3.718 1.00 98.31 105 THR A N 1
ATOM 697 C CA . THR A 1 105 ? 6.820 2.957 -2.678 1.00 98.31 105 THR A CA 1
ATOM 698 C C . THR A 1 105 ? 6.834 4.393 -3.203 1.00 98.31 105 THR A C 1
ATOM 700 O O . THR A 1 105 ? 6.744 4.602 -4.414 1.00 98.31 105 THR A O 1
ATOM 703 N N . GLY A 1 106 ? 6.976 5.386 -2.324 1.00 97.06 106 GLY A N 1
ATOM 704 C CA . GLY A 1 106 ? 7.241 6.783 -2.682 1.00 97.06 106 GLY A CA 1
ATOM 705 C C . GLY A 1 106 ? 6.082 7.731 -2.380 1.00 97.06 106 GLY A C 1
ATOM 706 O O . GLY A 1 106 ? 5.457 7.628 -1.329 1.00 97.06 106 GLY A O 1
ATOM 707 N N . SER A 1 107 ? 5.823 8.686 -3.271 1.00 94.81 107 SER A N 1
ATOM 708 C CA . SER A 1 107 ? 4.785 9.716 -3.106 1.00 94.81 107 SER A CA 1
ATOM 709 C C . SER A 1 107 ? 3.718 9.665 -4.201 1.00 94.81 107 SER A C 1
ATOM 711 O O . SER A 1 107 ? 3.318 10.704 -4.715 1.00 94.81 107 SER A O 1
ATOM 713 N N . ALA A 1 108 ? 3.282 8.458 -4.586 1.00 78.12 108 ALA A N 1
ATOM 714 C CA . ALA A 1 108 ? 2.225 8.258 -5.579 1.00 78.12 108 ALA A CA 1
ATOM 715 C C . ALA A 1 108 ? 0.995 9.109 -5.267 1.00 78.12 108 ALA A C 1
ATOM 717 O O . ALA A 1 108 ? 0.574 9.204 -4.118 1.00 78.12 108 ALA A O 1
ATOM 718 N N . SER A 1 109 ? 0.357 9.633 -6.309 1.00 87.25 109 SER A N 1
ATOM 719 C CA . SER A 1 109 ? -0.969 10.228 -6.153 1.00 87.25 109 SER A CA 1
ATOM 720 C C . SER A 1 109 ? -2.040 9.137 -6.044 1.00 87.25 109 SER A C 1
ATOM 722 O O . SER A 1 109 ? -2.933 9.209 -5.196 1.00 87.25 109 SER A O 1
ATOM 724 N N . VAL A 1 110 ? -1.926 8.101 -6.887 1.00 97.75 110 VAL A N 1
ATOM 725 C CA . VAL A 1 110 ? -2.906 7.018 -7.014 1.00 97.75 110 VAL A CA 1
ATOM 726 C C . VAL A 1 110 ? -2.222 5.670 -7.256 1.00 97.75 110 VAL A C 1
ATOM 728 O O . VAL A 1 110 ? -1.348 5.542 -8.121 1.00 97.75 110 VAL A O 1
ATOM 731 N N . VAL A 1 111 ? -2.681 4.645 -6.538 1.00 98.75 111 VAL A N 1
ATOM 732 C CA . VAL A 1 111 ? -2.390 3.234 -6.816 1.00 98.75 111 VAL A CA 1
ATOM 733 C C . VAL A 1 111 ? -3.710 2.496 -7.031 1.00 98.75 111 VAL A C 1
ATOM 735 O O . VAL A 1 111 ? -4.454 2.261 -6.083 1.00 98.75 111 VAL A O 1
ATOM 738 N N . ASP A 1 112 ? -3.981 2.108 -8.275 1.00 98.81 112 ASP A N 1
ATOM 739 C CA . ASP A 1 112 ? -5.112 1.258 -8.642 1.00 98.81 112 ASP A CA 1
ATOM 740 C C . ASP A 1 112 ? -4.620 -0.182 -8.807 1.00 98.81 112 ASP A C 1
ATOM 742 O O . ASP A 1 112 ? -3.844 -0.493 -9.714 1.00 98.81 112 ASP A O 1
ATOM 746 N N . ASN A 1 113 ? -5.076 -1.080 -7.947 1.00 98.88 113 ASN A N 1
ATOM 747 C CA . ASN A 1 113 ? -4.756 -2.494 -7.986 1.00 98.88 113 ASN A CA 1
ATOM 748 C C . ASN A 1 113 ? -6.016 -3.335 -8.204 1.00 98.88 113 ASN A C 1
ATOM 750 O O . ASN A 1 113 ? -6.915 -3.337 -7.375 1.00 98.88 113 ASN A O 1
ATOM 754 N N . SER A 1 114 ? -6.032 -4.100 -9.290 1.00 98.81 114 SER A N 1
ATOM 755 C CA . SER A 1 114 ? -6.941 -5.233 -9.520 1.00 98.81 114 SER A CA 1
ATOM 756 C C . SER A 1 114 ? -6.195 -6.559 -9.744 1.00 98.81 114 SER A C 1
ATOM 758 O O . SER A 1 114 ? -6.821 -7.601 -9.930 1.00 98.81 114 SER A O 1
ATOM 760 N N . GLY A 1 115 ? -4.857 -6.531 -9.717 1.00 98.81 115 GLY A N 1
ATOM 761 C CA . GLY A 1 115 ? -3.979 -7.703 -9.722 1.00 98.81 115 GLY A CA 1
ATOM 762 C C . GLY A 1 115 ? -3.324 -7.934 -8.356 1.00 98.81 115 GLY A C 1
ATOM 763 O O . GLY A 1 115 ? -3.934 -7.702 -7.314 1.00 98.81 115 GLY A O 1
ATOM 764 N N . THR A 1 116 ? -2.057 -8.352 -8.351 1.00 98.94 116 THR A N 1
ATOM 765 C CA . THR A 1 116 ? -1.278 -8.571 -7.119 1.00 98.94 116 THR A CA 1
ATOM 766 C C . THR A 1 116 ? -0.129 -7.576 -6.970 1.00 98.94 116 THR A C 1
ATOM 768 O O . THR A 1 116 ? 0.763 -7.528 -7.818 1.00 98.94 116 THR A O 1
ATOM 771 N N . ILE A 1 117 ? -0.084 -6.858 -5.848 1.00 98.94 117 ILE A N 1
ATOM 772 C CA . ILE A 1 117 ? 1.087 -6.103 -5.387 1.00 98.94 117 ILE A CA 1
ATOM 773 C C . ILE A 1 117 ? 1.614 -6.766 -4.114 1.00 98.94 117 ILE A C 1
ATOM 775 O O . ILE A 1 117 ? 0.865 -6.976 -3.161 1.00 98.94 117 ILE A O 1
ATOM 779 N N . SER A 1 118 ? 2.903 -7.098 -4.070 1.00 98.88 118 SER A N 1
ATOM 780 C CA . SER A 1 118 ? 3.471 -7.814 -2.924 1.00 98.88 118 SER A CA 1
ATOM 781 C C . SER A 1 118 ? 4.877 -7.375 -2.533 1.00 98.88 118 SER A C 1
ATOM 783 O O . SER A 1 118 ? 5.684 -7.016 -3.394 1.00 98.88 118 SER A O 1
ATOM 785 N N . ALA A 1 119 ? 5.182 -7.501 -1.240 1.00 98.75 119 ALA A N 1
ATOM 786 C CA . ALA A 1 119 ? 6.538 -7.451 -0.700 1.00 98.75 119 ALA A CA 1
ATOM 787 C C . ALA A 1 119 ? 6.888 -8.796 -0.052 1.00 98.75 119 ALA A C 1
ATOM 789 O O . ALA A 1 119 ? 6.226 -9.210 0.898 1.00 98.75 119 ALA A O 1
ATOM 790 N N . SER A 1 120 ? 7.912 -9.483 -0.563 1.00 97.56 120 SER A N 1
ATOM 791 C CA . SER A 1 120 ? 8.246 -10.849 -0.129 1.00 97.56 120 SER A CA 1
ATOM 792 C C . SER A 1 120 ? 9.103 -10.919 1.138 1.00 97.56 120 SER A C 1
ATOM 794 O O . SER A 1 120 ? 9.194 -11.973 1.761 1.00 97.56 120 SER A O 1
ATOM 796 N N . GLY A 1 121 ? 9.793 -9.836 1.494 1.00 98.25 121 GLY A N 1
ATOM 797 C CA . GLY A 1 121 ? 10.632 -9.769 2.684 1.00 98.25 121 GLY A CA 1
ATOM 798 C C . GLY A 1 121 ? 9.792 -9.708 3.956 1.00 98.25 121 GLY A C 1
ATOM 799 O O . GLY A 1 121 ? 8.767 -9.037 3.990 1.00 98.25 121 GLY A O 1
ATOM 800 N N . ALA A 1 122 ? 10.259 -10.355 5.026 1.00 98.25 122 ALA A N 1
ATOM 801 C CA . ALA A 1 122 ? 9.555 -10.407 6.311 1.00 98.25 122 ALA A CA 1
ATOM 802 C C . ALA A 1 122 ? 9.318 -9.026 6.951 1.00 98.25 122 ALA A C 1
ATOM 804 O O . ALA A 1 122 ? 8.373 -8.873 7.710 1.00 98.25 122 ALA A O 1
ATOM 805 N N . SER A 1 123 ? 10.148 -8.028 6.632 1.00 98.19 123 SER A N 1
ATOM 806 C CA . SER A 1 123 ? 9.982 -6.621 7.042 1.00 98.19 123 SER A CA 1
ATOM 807 C C . SER A 1 123 ? 9.361 -5.744 5.946 1.00 98.19 123 SER A C 1
ATOM 809 O O . SER A 1 123 ? 9.396 -4.521 6.040 1.00 98.19 123 SER A O 1
ATOM 811 N N . GLY A 1 124 ? 8.885 -6.349 4.857 1.00 98.56 124 GLY A N 1
ATOM 812 C CA . GLY A 1 124 ? 8.431 -5.645 3.667 1.00 98.56 124 GLY A CA 1
ATOM 813 C C . GLY A 1 124 ? 7.015 -5.094 3.803 1.00 98.56 124 GLY A C 1
ATOM 814 O O . GLY A 1 124 ? 6.133 -5.748 4.365 1.00 98.56 124 GLY A O 1
ATOM 815 N N . THR A 1 125 ? 6.801 -3.927 3.203 1.00 98.88 125 THR A N 1
ATOM 816 C CA . THR A 1 125 ? 5.497 -3.276 3.082 1.00 98.88 125 THR A CA 1
ATOM 817 C C . THR A 1 125 ? 5.085 -3.253 1.618 1.00 98.88 125 THR A C 1
ATOM 819 O O . THR A 1 125 ? 5.765 -2.619 0.816 1.00 98.88 125 THR A O 1
ATOM 822 N N . ALA A 1 126 ? 3.999 -3.928 1.226 1.00 98.88 126 ALA A N 1
ATOM 823 C CA . ALA A 1 126 ? 3.686 -4.083 -0.202 1.00 98.88 126 ALA A CA 1
ATOM 824 C C . ALA A 1 126 ? 3.419 -2.751 -0.910 1.00 98.88 126 ALA A C 1
ATOM 826 O O . ALA A 1 126 ? 3.928 -2.546 -2.017 1.00 98.88 126 ALA A O 1
ATOM 827 N N . VAL A 1 127 ? 2.690 -1.846 -0.257 1.00 98.88 127 VAL A N 1
ATOM 828 C CA . VAL A 1 127 ? 2.494 -0.465 -0.712 1.00 98.88 127 VAL A CA 1
ATOM 829 C C . VAL A 1 127 ? 2.829 0.497 0.427 1.00 98.88 127 VAL A C 1
ATOM 831 O O . VAL A 1 127 ? 2.162 0.483 1.458 1.00 98.88 127 VAL A O 1
ATOM 834 N N . ALA A 1 128 ? 3.850 1.338 0.248 1.00 98.50 128 ALA A N 1
ATOM 835 C CA . ALA A 1 128 ? 4.293 2.311 1.251 1.00 98.50 128 ALA A CA 1
ATOM 836 C C . ALA A 1 128 ? 4.338 3.730 0.665 1.00 98.50 128 ALA A C 1
ATOM 838 O O . ALA A 1 128 ? 5.236 4.048 -0.114 1.00 98.50 128 ALA A O 1
ATOM 839 N N . LEU A 1 129 ? 3.385 4.589 1.034 1.00 98.31 129 LEU A N 1
ATOM 840 C CA . LEU A 1 129 ? 3.257 5.932 0.461 1.00 98.31 129 LEU A CA 1
ATOM 841 C C . LEU A 1 129 ? 3.387 7.022 1.527 1.00 98.31 129 LEU A C 1
ATOM 843 O O . LEU A 1 129 ? 2.771 6.949 2.592 1.00 98.31 129 LEU A O 1
ATOM 847 N N . SER A 1 130 ? 4.198 8.038 1.226 1.00 96.81 130 SER A N 1
ATOM 848 C CA . SER A 1 130 ? 4.568 9.094 2.174 1.00 96.81 130 SER A CA 1
ATOM 849 C C . SER A 1 130 ? 3.754 10.378 2.069 1.00 96.81 130 SER A C 1
ATOM 851 O O . SER A 1 130 ? 3.809 11.223 2.957 1.00 96.81 130 SER A O 1
ATOM 853 N N . SER A 1 131 ? 2.999 10.540 0.986 1.00 95.62 131 SER A N 1
ATOM 854 C CA . SER A 1 131 ? 2.110 11.681 0.750 1.00 95.62 131 SER A CA 1
ATOM 855 C C . SER A 1 131 ? 0.652 11.242 0.834 1.00 95.62 131 SER A C 1
ATOM 857 O O . SER A 1 131 ? 0.362 10.045 0.790 1.00 95.62 131 SER A O 1
ATOM 859 N N . ALA A 1 132 ? -0.269 12.199 0.954 1.00 95.44 132 ALA A N 1
ATOM 860 C CA . ALA A 1 132 ? -1.694 11.902 0.874 1.00 95.44 132 ALA A CA 1
ATOM 861 C C . ALA A 1 132 ? -1.997 11.219 -0.469 1.00 95.44 132 ALA A C 1
ATOM 863 O O . ALA A 1 132 ? -1.771 11.805 -1.527 1.00 95.44 132 ALA A O 1
ATOM 864 N N . SER A 1 133 ? -2.460 9.970 -0.411 1.00 96.62 133 SER A N 1
ATOM 865 C CA . SER A 1 133 ? -2.583 9.097 -1.584 1.00 96.62 133 SER A CA 1
ATOM 866 C C . SER A 1 133 ? -3.960 8.447 -1.653 1.00 96.62 133 SER A C 1
ATOM 868 O O . SER A 1 133 ? -4.595 8.217 -0.624 1.00 96.62 133 SER A O 1
ATOM 870 N N . THR A 1 134 ? -4.413 8.097 -2.856 1.00 98.38 134 THR A N 1
ATOM 871 C CA . THR A 1 134 ? -5.574 7.209 -3.032 1.00 98.38 134 THR A CA 1
ATOM 872 C C . THR A 1 134 ? -5.102 5.810 -3.410 1.00 98.38 134 THR A C 1
ATOM 874 O O . THR A 1 134 ? -4.368 5.646 -4.384 1.00 98.38 134 THR A O 1
ATOM 877 N N . VAL A 1 135 ? -5.528 4.793 -2.663 1.00 98.81 135 VAL A N 1
ATOM 878 C CA . VAL A 1 135 ? -5.236 3.387 -2.964 1.00 98.81 135 VAL A CA 1
ATOM 879 C C . VAL A 1 135 ? -6.540 2.628 -3.156 1.00 98.81 135 VAL A C 1
ATOM 881 O O . VAL A 1 135 ? -7.330 2.481 -2.225 1.00 98.81 135 VAL A O 1
ATOM 884 N N . ASN A 1 136 ? -6.745 2.120 -4.367 1.00 98.88 136 ASN A N 1
ATOM 885 C CA . ASN A 1 136 ? -7.899 1.316 -4.737 1.00 98.88 136 ASN A CA 1
ATOM 886 C C . ASN A 1 136 ? -7.443 -0.133 -4.913 1.00 98.88 136 ASN A C 1
ATOM 888 O O . ASN A 1 136 ? -6.733 -0.436 -5.864 1.00 98.88 136 ASN A O 1
ATOM 892 N N . ASN A 1 137 ? -7.847 -1.033 -4.021 1.00 98.88 137 ASN A N 1
ATOM 893 C CA . ASN A 1 137 ? -7.639 -2.471 -4.168 1.00 98.88 137 ASN A CA 1
ATOM 894 C C . ASN A 1 137 ? -8.969 -3.129 -4.543 1.00 98.88 137 ASN A C 1
ATOM 896 O O . ASN A 1 137 ? -9.773 -3.465 -3.670 1.00 98.88 137 ASN A O 1
ATOM 900 N N . THR A 1 138 ? -9.243 -3.225 -5.842 1.00 98.44 138 THR A N 1
ATOM 901 C CA . THR A 1 138 ? -10.577 -3.499 -6.375 1.00 98.44 138 THR A CA 1
ATOM 902 C C . THR A 1 138 ? -10.655 -4.811 -7.142 1.00 98.44 138 THR A C 1
ATOM 904 O O . THR A 1 138 ? -9.906 -5.065 -8.082 1.00 98.44 138 THR A O 1
ATOM 907 N N . GLY A 1 139 ? -11.636 -5.631 -6.769 1.00 96.38 139 GLY A N 1
ATOM 908 C CA . GLY A 1 139 ? -11.885 -6.941 -7.367 1.00 96.38 139 GLY A CA 1
ATOM 909 C C . GLY A 1 139 ? -11.531 -8.088 -6.427 1.00 96.38 139 GLY A C 1
ATOM 910 O O . GLY A 1 139 ? -10.610 -8.001 -5.623 1.00 96.38 139 GLY A O 1
ATOM 911 N N . SER A 1 140 ? -12.262 -9.193 -6.549 1.00 94.56 140 SER A N 1
ATOM 912 C CA . SER A 1 140 ? -12.178 -10.347 -5.641 1.00 94.56 140 SER A CA 1
ATOM 913 C C . SER A 1 140 ? -10.814 -11.044 -5.630 1.00 94.56 140 SER A C 1
ATOM 915 O O . SER A 1 140 ? -10.462 -11.683 -4.644 1.00 94.56 140 SER A O 1
ATOM 917 N N . THR A 1 141 ? -10.037 -10.916 -6.707 1.00 96.06 141 THR A N 1
ATOM 918 C CA . THR A 1 141 ? -8.669 -11.446 -6.818 1.00 96.06 141 THR A CA 1
ATOM 919 C C . THR A 1 141 ? -7.593 -10.392 -6.569 1.00 96.06 141 THR A C 1
ATOM 921 O O . THR A 1 141 ? -6.409 -10.721 -6.625 1.00 96.06 141 THR A O 1
ATOM 924 N N . ALA A 1 142 ? -7.974 -9.131 -6.343 1.00 98.81 142 ALA A N 1
ATOM 925 C CA . ALA A 1 142 ? -7.023 -8.061 -6.103 1.00 98.81 142 ALA A CA 1
ATOM 926 C C . ALA A 1 142 ? -6.361 -8.263 -4.740 1.00 98.81 142 ALA A C 1
ATOM 928 O O . ALA A 1 142 ? -7.039 -8.390 -3.718 1.00 98.81 142 ALA A O 1
ATOM 929 N N . LEU A 1 143 ? -5.034 -8.308 -4.729 1.00 98.94 143 LEU A N 1
ATOM 930 C CA . LEU A 1 143 ? -4.252 -8.580 -3.534 1.00 98.94 143 LEU A CA 1
ATOM 931 C C . LEU A 1 143 ? -3.172 -7.522 -3.339 1.00 98.94 143 LEU A C 1
ATOM 933 O O . LEU A 1 143 ? -2.328 -7.318 -4.209 1.00 98.94 143 LEU A O 1
ATOM 937 N N . ILE A 1 144 ? -3.144 -6.933 -2.149 1.00 98.94 144 ILE A N 1
ATOM 938 C CA . ILE A 1 144 ? -1.979 -6.228 -1.617 1.00 98.94 144 ILE A CA 1
ATOM 939 C C . ILE A 1 144 ? -1.466 -7.043 -0.428 1.00 98.94 144 ILE A C 1
ATOM 941 O O . ILE A 1 144 ? -2.174 -7.183 0.564 1.00 98.94 144 ILE A O 1
ATOM 945 N N . SER A 1 145 ? -0.258 -7.602 -0.518 1.00 98.81 145 SER A N 1
ATOM 946 C CA . SER A 1 145 ? 0.279 -8.500 0.518 1.00 98.81 145 SER A CA 1
ATOM 947 C C . SER A 1 145 ? 1.733 -8.200 0.849 1.00 98.81 145 SER A C 1
ATOM 949 O O . SER A 1 145 ? 2.627 -8.489 0.049 1.00 98.81 145 SER A O 1
ATOM 951 N N . GLY A 1 146 ? 1.993 -7.658 2.035 1.00 98.88 146 GLY A N 1
ATOM 952 C CA . GLY A 1 146 ? 3.356 -7.455 2.526 1.00 98.88 146 GLY A CA 1
ATOM 953 C C . GLY A 1 146 ? 3.744 -8.479 3.579 1.00 98.88 146 GLY A C 1
ATOM 954 O O . GLY A 1 146 ? 2.904 -8.937 4.354 1.00 98.88 146 GLY A O 1
ATOM 955 N N . GLY A 1 147 ? 5.029 -8.837 3.613 1.00 98.69 147 GLY A N 1
ATOM 956 C CA . GLY A 1 147 ? 5.553 -9.743 4.630 1.00 98.69 147 GLY A CA 1
ATOM 957 C C . GLY A 1 147 ? 5.368 -9.200 6.048 1.00 98.69 147 GLY A C 1
ATOM 958 O O . GLY A 1 147 ? 4.961 -9.959 6.921 1.00 98.69 147 GLY A O 1
ATOM 959 N N . LEU A 1 148 ? 5.563 -7.894 6.262 1.00 98.81 148 LEU A N 1
ATOM 960 C CA . LEU A 1 148 ? 5.191 -7.227 7.513 1.00 98.81 148 LEU A CA 1
ATOM 961 C C . LEU A 1 148 ? 3.847 -6.520 7.372 1.00 98.81 148 LEU A C 1
ATOM 963 O O . LEU A 1 148 ? 2.889 -6.891 8.044 1.00 98.81 148 LEU A O 1
ATOM 967 N N . THR A 1 149 ? 3.775 -5.529 6.482 1.00 98.94 149 THR A N 1
ATOM 968 C CA . THR A 1 149 ? 2.621 -4.632 6.368 1.00 98.94 149 THR A CA 1
ATOM 969 C C . THR A 1 149 ? 2.010 -4.697 4.973 1.00 98.94 149 THR A C 1
ATOM 971 O O . THR A 1 149 ? 2.720 -4.574 3.978 1.00 98.94 149 THR A O 1
ATOM 974 N N . GLY A 1 150 ? 0.693 -4.842 4.854 1.00 98.88 150 GLY A N 1
ATOM 975 C CA . GLY A 1 150 ? 0.037 -4.801 3.542 1.00 98.88 150 GLY A CA 1
ATOM 976 C C . GLY A 1 150 ? 0.171 -3.423 2.894 1.00 98.88 150 GLY A C 1
ATOM 977 O O . GLY A 1 150 ? 0.826 -3.256 1.862 1.00 98.88 150 GLY A O 1
ATOM 978 N N . LEU A 1 151 ? -0.413 -2.419 3.538 1.00 98.94 151 LEU A N 1
ATOM 979 C CA . LEU A 1 151 ? -0.486 -1.050 3.041 1.00 98.94 151 LEU A CA 1
ATOM 980 C C . LEU A 1 151 ? -0.164 -0.048 4.154 1.00 98.94 151 LEU A C 1
ATOM 982 O O . LEU A 1 151 ? -0.744 -0.110 5.231 1.00 98.94 151 LEU A O 1
ATOM 986 N N . SER A 1 152 ? 0.726 0.904 3.885 1.00 98.69 152 SER A N 1
ATOM 987 C CA . SER A 1 152 ? 1.067 1.993 4.803 1.00 98.69 152 SER A CA 1
ATOM 988 C C . SER A 1 152 ? 0.910 3.346 4.115 1.00 98.69 152 SER A C 1
ATOM 990 O O . SER A 1 152 ? 1.594 3.612 3.123 1.00 98.69 152 SER A O 1
ATOM 992 N N . LEU A 1 153 ? 0.072 4.219 4.679 1.00 98.44 153 LEU A N 1
ATOM 993 C CA . LEU A 1 153 ? -0.081 5.616 4.264 1.00 98.44 153 LEU A CA 1
ATOM 994 C C . LEU A 1 153 ? 0.391 6.546 5.386 1.00 98.44 153 LEU A C 1
ATOM 996 O O . LEU A 1 153 ? -0.342 6.811 6.343 1.00 98.44 153 LEU A O 1
ATOM 1000 N N . SER A 1 154 ? 1.615 7.067 5.273 1.00 96.88 154 SER A N 1
ATOM 1001 C CA . SER A 1 154 ? 2.148 7.971 6.299 1.00 96.88 154 SER A CA 1
ATOM 1002 C C . SER A 1 154 ? 1.753 9.434 6.094 1.00 96.88 154 SER A C 1
ATOM 1004 O O . SER A 1 154 ? 1.771 10.198 7.052 1.00 96.88 154 SER A O 1
ATOM 1006 N N . GLY A 1 155 ? 1.328 9.818 4.887 1.00 95.38 155 GLY A N 1
ATOM 1007 C CA . GLY A 1 155 ? 0.764 11.142 4.592 1.00 95.38 155 GLY A CA 1
ATOM 1008 C C . GLY A 1 155 ? -0.762 11.230 4.730 1.00 95.38 155 GLY A C 1
ATOM 1009 O O . GLY A 1 155 ? -1.341 12.249 4.362 1.00 95.38 155 GLY A O 1
ATOM 1010 N N . GLY A 1 156 ? -1.416 10.168 5.218 1.00 94.50 156 GLY A N 1
ATOM 1011 C CA . GLY A 1 156 ? -2.872 10.003 5.172 1.00 94.50 156 GLY A CA 1
ATOM 1012 C C . GLY A 1 156 ? -3.374 9.636 3.770 1.00 94.50 156 GLY A C 1
ATOM 1013 O O . GLY A 1 156 ? -2.600 9.214 2.909 1.00 94.50 156 GLY A O 1
ATOM 1014 N N . GLY A 1 157 ? -4.674 9.798 3.527 1.00 96.81 157 GLY A N 1
ATOM 1015 C CA . GLY A 1 157 ? -5.281 9.531 2.223 1.00 96.81 157 GLY A CA 1
ATOM 1016 C C . GLY A 1 157 ? -6.562 8.710 2.300 1.00 96.81 157 GLY A C 1
ATOM 1017 O O . GLY A 1 157 ? -7.233 8.683 3.333 1.00 96.81 157 GLY A O 1
ATOM 1018 N N . THR A 1 158 ? -6.895 8.053 1.193 1.00 98.56 158 THR A N 1
ATOM 1019 C CA . THR A 1 158 ? -8.109 7.246 1.045 1.00 98.56 158 THR A CA 1
ATOM 1020 C C . THR A 1 158 ? -7.757 5.844 0.577 1.00 98.56 158 THR A C 1
ATOM 1022 O O . THR A 1 158 ? -7.003 5.662 -0.379 1.00 98.56 158 THR A O 1
ATOM 1025 N N . ILE A 1 159 ? -8.340 4.852 1.240 1.00 98.88 159 ILE A N 1
ATOM 1026 C CA . ILE A 1 159 ? -8.215 3.439 0.909 1.00 98.88 159 ILE A CA 1
ATOM 1027 C C . ILE A 1 159 ? -9.604 2.917 0.562 1.00 98.88 159 ILE A C 1
ATOM 1029 O O . ILE A 1 159 ? -10.518 2.981 1.383 1.00 98.88 159 ILE A O 1
ATOM 1033 N N . VAL A 1 160 ? -9.755 2.365 -0.636 1.00 98.88 160 VAL A N 1
ATOM 1034 C CA . VAL A 1 160 ? -10.956 1.636 -1.050 1.00 98.88 160 VAL A CA 1
ATOM 1035 C C . VAL A 1 160 ? -10.557 0.193 -1.296 1.00 98.88 160 VAL A C 1
ATOM 1037 O O . VAL A 1 160 ? -9.765 -0.092 -2.192 1.00 98.88 160 VAL A O 1
ATOM 1040 N N . ASN A 1 161 ? -11.095 -0.724 -0.498 1.00 98.88 161 ASN A N 1
ATOM 1041 C CA . ASN A 1 161 ? -10.778 -2.142 -0.594 1.00 98.88 161 ASN A CA 1
ATOM 1042 C C . ASN A 1 161 ? -12.036 -2.969 -0.856 1.00 98.88 161 ASN A C 1
ATOM 1044 O O . ASN A 1 161 ? -12.887 -3.082 0.021 1.00 98.88 161 ASN A O 1
ATOM 1048 N N . SER A 1 162 ? -12.112 -3.593 -2.031 1.00 98.81 162 SER A N 1
ATOM 1049 C CA . SER A 1 162 ? -13.048 -4.688 -2.329 1.00 98.81 162 SER A CA 1
ATOM 1050 C C . SER A 1 162 ? -12.342 -6.012 -2.651 1.00 98.81 162 SER A C 1
ATOM 1052 O O . SER A 1 162 ? -13.008 -7.017 -2.894 1.00 98.81 162 SER A O 1
ATOM 1054 N N . GLY A 1 163 ? -11.005 -6.018 -2.643 1.00 98.81 163 GLY A N 1
ATOM 1055 C CA . GLY A 1 163 ? -10.165 -7.215 -2.683 1.00 98.81 163 GLY A CA 1
ATOM 1056 C C . GLY A 1 163 ? -9.634 -7.600 -1.302 1.00 98.81 163 GLY A C 1
ATOM 1057 O O . GLY A 1 163 ? -10.319 -7.458 -0.288 1.00 98.81 163 GLY A O 1
ATOM 1058 N N . SER A 1 164 ? -8.394 -8.086 -1.256 1.00 98.88 164 SER A N 1
ATOM 1059 C CA . SER A 1 164 ? -7.691 -8.455 -0.026 1.00 98.88 164 SER A CA 1
ATOM 1060 C C . SER A 1 164 ? -6.464 -7.576 0.224 1.00 98.88 164 SER A C 1
ATOM 1062 O O . SER A 1 164 ? -5.609 -7.435 -0.653 1.00 98.88 164 SER A O 1
ATOM 1064 N N . ILE A 1 165 ? -6.333 -7.046 1.440 1.00 98.94 165 ILE A N 1
ATOM 1065 C CA . ILE A 1 165 ? -5.110 -6.400 1.938 1.00 98.94 165 ILE A CA 1
ATOM 1066 C C . ILE A 1 165 ? -4.603 -7.197 3.142 1.00 98.94 165 ILE A C 1
ATOM 1068 O O . ILE A 1 165 ? -5.357 -7.438 4.085 1.00 98.94 165 ILE A O 1
ATOM 1072 N N . ALA A 1 166 ? -3.337 -7.612 3.108 1.00 98.88 166 ALA A N 1
ATOM 1073 C CA . ALA A 1 166 ? -2.754 -8.492 4.113 1.00 98.88 166 ALA A CA 1
ATOM 1074 C C . ALA A 1 166 ? -1.353 -8.048 4.563 1.00 98.88 166 ALA A C 1
ATOM 1076 O O . ALA A 1 166 ? -0.457 -7.842 3.739 1.00 98.88 166 ALA A O 1
ATOM 1077 N N . GLY A 1 167 ? -1.156 -7.967 5.878 1.00 98.88 167 GLY A N 1
ATOM 1078 C CA . GLY A 1 167 ? 0.159 -7.968 6.519 1.00 98.88 167 GLY A CA 1
ATOM 1079 C C . GLY A 1 167 ? 0.416 -9.328 7.150 1.00 98.88 167 GLY A C 1
ATOM 1080 O O . GLY A 1 167 ? -0.252 -9.698 8.112 1.00 98.88 167 GLY A O 1
ATOM 1081 N N . VAL A 1 168 ? 1.361 -10.096 6.609 1.00 98.62 168 VAL A N 1
ATOM 1082 C CA . VAL A 1 168 ? 1.530 -11.506 7.006 1.00 98.62 168 VAL A CA 1
ATOM 1083 C C . VAL A 1 168 ? 2.024 -11.638 8.449 1.00 98.62 168 VAL A C 1
ATOM 1085 O O . VAL A 1 168 ? 1.517 -12.471 9.195 1.00 98.62 168 VAL A O 1
ATOM 1088 N N . LEU A 1 169 ? 3.002 -10.823 8.845 1.00 98.62 169 LEU A N 1
ATOM 1089 C CA . LEU A 1 169 ? 3.602 -10.843 10.184 1.00 98.62 169 LEU A CA 1
ATOM 1090 C C . LEU A 1 169 ? 3.224 -9.623 11.035 1.00 98.62 169 LEU A C 1
ATOM 1092 O O . LEU A 1 169 ? 3.472 -9.624 12.239 1.00 98.62 169 LEU A O 1
ATOM 1096 N N . GLY A 1 170 ? 2.646 -8.590 10.423 1.00 98.69 170 GLY A N 1
ATOM 1097 C CA . GLY A 1 170 ? 2.332 -7.309 11.052 1.00 98.69 170 GLY A CA 1
ATOM 1098 C C . GLY A 1 170 ? 0.927 -6.831 10.710 1.00 98.69 170 GLY A C 1
ATOM 1099 O O . GLY A 1 170 ? -0.037 -7.582 10.834 1.00 98.69 170 GLY A O 1
ATOM 1100 N N . GLN A 1 171 ? 0.804 -5.566 10.321 1.00 98.88 171 GLN A N 1
ATOM 1101 C CA . GLN A 1 171 ? -0.479 -4.898 10.109 1.00 98.88 171 GLN A CA 1
ATOM 1102 C C . GLN A 1 171 ? -1.014 -5.083 8.687 1.00 98.88 171 GLN A C 1
ATOM 1104 O O . GLN A 1 171 ? -0.268 -4.958 7.716 1.00 98.88 171 GLN A O 1
ATOM 1109 N N . GLY A 1 172 ? -2.323 -5.263 8.528 1.00 98.94 172 GLY A N 1
ATOM 1110 C CA . GLY A 1 172 ? -2.954 -5.176 7.209 1.00 98.94 172 GLY A CA 1
ATOM 1111 C C . GLY A 1 172 ? -2.784 -3.782 6.614 1.00 98.94 172 GLY A C 1
ATOM 1112 O O . GLY A 1 172 ? -2.179 -3.613 5.553 1.00 98.94 172 GLY A O 1
ATOM 1113 N N . VAL A 1 173 ? -3.267 -2.779 7.342 1.00 98.94 173 VAL A N 1
ATOM 1114 C CA . VAL A 1 173 ? -3.207 -1.362 6.974 1.00 98.94 173 VAL A CA 1
ATOM 1115 C C . VAL A 1 173 ? -2.619 -0.539 8.119 1.00 98.94 173 VAL A C 1
ATOM 1117 O O . VAL A 1 173 ? -2.992 -0.741 9.269 1.00 98.94 173 VAL A O 1
ATOM 1120 N N . VAL A 1 174 ? -1.758 0.430 7.802 1.00 98.88 174 VAL A N 1
ATOM 1121 C CA . VAL A 1 174 ? -1.263 1.454 8.736 1.00 98.88 174 VAL A CA 1
ATOM 1122 C C . VAL A 1 174 ? -1.591 2.850 8.206 1.00 98.88 174 VAL A C 1
ATOM 1124 O O . VAL A 1 174 ? -1.233 3.195 7.077 1.00 98.88 174 VAL A O 1
ATOM 1127 N N . LEU A 1 175 ? -2.233 3.668 9.040 1.00 98.62 175 LEU A N 1
ATOM 1128 C CA . LEU A 1 175 ? -2.515 5.082 8.793 1.00 98.62 175 LEU A CA 1
ATOM 1129 C C . LEU A 1 175 ? -1.783 5.941 9.824 1.00 98.62 175 LEU A C 1
ATOM 1131 O O . LEU A 1 175 ? -2.168 5.972 10.996 1.00 98.62 175 LEU A O 1
ATOM 1135 N N . SER A 1 176 ? -0.741 6.666 9.405 1.00 97.94 176 SER A N 1
ATOM 1136 C CA . SER A 1 176 ? 0.044 7.455 10.368 1.00 97.94 176 SER A CA 1
ATOM 1137 C C . SER A 1 176 ? -0.547 8.823 10.689 1.00 97.94 176 SER A C 1
ATOM 1139 O O . SER A 1 176 ? -0.311 9.348 11.770 1.00 97.94 176 SER A O 1
ATOM 1141 N N . GLN A 1 177 ? -1.322 9.388 9.762 1.00 97.00 177 GLN A N 1
ATOM 1142 C CA . GLN A 1 177 ? -1.920 10.726 9.868 1.00 97.00 177 GLN A CA 1
ATOM 1143 C C . GLN A 1 177 ? -3.451 10.678 9.717 1.00 97.00 177 GLN A C 1
ATOM 1145 O O . GLN A 1 177 ? -4.079 11.680 9.377 1.00 97.00 177 GLN A O 1
ATOM 1150 N N . GLY A 1 178 ? -4.057 9.513 9.956 1.00 95.81 178 GLY A N 1
ATOM 1151 C CA . GLY A 1 178 ? -5.478 9.264 9.747 1.00 95.81 178 GLY A CA 1
ATOM 1152 C C . GLY A 1 178 ? -5.809 9.055 8.269 1.00 95.81 178 GLY A C 1
ATOM 1153 O O . GLY A 1 178 ? -5.003 8.507 7.515 1.00 95.81 178 GLY A O 1
ATOM 1154 N N . GLY A 1 179 ? -6.999 9.485 7.853 1.00 97.88 179 GLY A N 1
ATOM 1155 C CA . GLY A 1 179 ? -7.524 9.268 6.501 1.00 97.88 179 GLY A CA 1
ATOM 1156 C C . GLY A 1 179 ? -8.817 8.457 6.498 1.00 97.88 179 GLY A C 1
ATOM 1157 O O . GLY A 1 179 ? -9.444 8.271 7.540 1.00 97.88 179 GLY A O 1
ATOM 1158 N N . SER A 1 180 ? -9.233 7.985 5.326 1.00 98.62 180 SER A N 1
ATOM 1159 C CA . SER A 1 180 ? -10.446 7.181 5.177 1.00 98.62 180 SER A CA 1
ATOM 1160 C C . SER A 1 180 ? -10.150 5.769 4.679 1.00 98.62 180 SER A C 1
ATOM 1162 O O . SER A 1 180 ? -9.340 5.569 3.775 1.00 98.62 180 SER A O 1
ATOM 1164 N N . VAL A 1 181 ? -10.840 4.786 5.252 1.00 98.94 181 VAL A N 1
ATOM 1165 C CA . VAL A 1 181 ? -10.853 3.395 4.793 1.00 98.94 181 VAL A CA 1
ATOM 1166 C C . VAL A 1 181 ? -12.293 3.000 4.515 1.00 98.94 181 VAL A C 1
ATOM 1168 O O . VAL A 1 181 ? -13.123 3.021 5.416 1.00 98.94 181 VAL A O 1
ATOM 1171 N N . SER A 1 182 ? -12.579 2.608 3.279 1.00 98.88 182 SER A N 1
ATOM 1172 C CA . SER A 1 182 ? -13.831 1.970 2.884 1.00 98.88 182 SER A CA 1
ATOM 1173 C C . SER A 1 182 ? -13.536 0.518 2.535 1.00 98.88 182 SER A C 1
ATOM 1175 O O . SER A 1 182 ? -13.007 0.228 1.459 1.00 98.88 182 SER A O 1
ATOM 1177 N N . ASN A 1 183 ? -13.863 -0.395 3.444 1.00 98.88 183 ASN A N 1
ATOM 1178 C CA . ASN A 1 183 ? -13.637 -1.823 3.270 1.00 98.88 183 ASN A CA 1
ATOM 1179 C C . ASN A 1 183 ? -14.946 -2.556 2.964 1.00 98.88 183 ASN A C 1
ATOM 1181 O O . ASN A 1 183 ? -15.817 -2.647 3.823 1.00 98.88 183 ASN A O 1
ATOM 1185 N N . SER A 1 184 ? -15.068 -3.118 1.767 1.00 98.81 184 SER A N 1
ATOM 1186 C CA . SER A 1 184 ? -16.086 -4.115 1.403 1.00 98.81 184 SER A CA 1
ATOM 1187 C C . SER A 1 184 ? -15.493 -5.496 1.110 1.00 98.81 184 SER A C 1
ATOM 1189 O O . SER A 1 184 ? -16.233 -6.451 0.895 1.00 98.81 184 SER A O 1
ATOM 1191 N N . GLY A 1 185 ? -14.162 -5.603 1.104 1.00 98.75 185 GLY A N 1
ATOM 1192 C CA . GLY A 1 185 ? -13.426 -6.850 0.951 1.00 98.75 185 GLY A CA 1
ATOM 1193 C C . GLY A 1 185 ? -12.865 -7.361 2.278 1.00 98.75 185 GLY A C 1
ATOM 1194 O O . GLY A 1 185 ? -13.510 -7.302 3.327 1.00 98.75 185 GLY A O 1
ATOM 1195 N N . HIS A 1 186 ? -11.636 -7.866 2.225 1.00 98.88 186 HIS A N 1
ATOM 1196 C CA . HIS A 1 186 ? -10.934 -8.431 3.370 1.00 98.88 186 HIS A CA 1
ATOM 1197 C C . HIS A 1 186 ? -9.691 -7.608 3.722 1.00 98.88 186 HIS A C 1
ATOM 1199 O O . HIS A 1 186 ? -8.843 -7.354 2.864 1.00 98.88 186 HIS A O 1
ATOM 1205 N N . ILE A 1 187 ? -9.557 -7.217 4.987 1.00 98.94 187 ILE A N 1
ATOM 1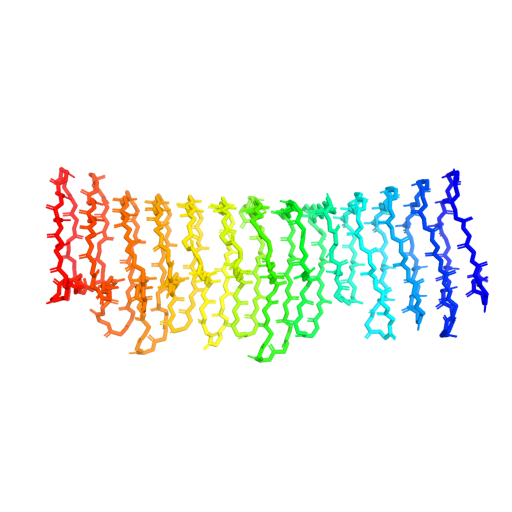206 C CA . ILE A 1 187 ? -8.324 -6.642 5.532 1.00 98.94 187 ILE A CA 1
ATOM 1207 C C . ILE A 1 187 ? -7.872 -7.515 6.697 1.00 98.94 187 ILE A C 1
ATOM 1209 O O . ILE A 1 187 ? -8.632 -7.751 7.636 1.00 98.94 187 ILE A O 1
ATOM 1213 N N . SER A 1 188 ? -6.626 -7.975 6.655 1.00 98.88 188 SER A N 1
ATOM 1214 C CA . SER A 1 188 ? -6.058 -8.810 7.711 1.00 98.88 188 SER A CA 1
ATOM 1215 C C . SER A 1 188 ? -4.628 -8.422 8.054 1.00 98.88 188 SER A C 1
ATOM 1217 O O . SER A 1 188 ? -3.828 -8.078 7.185 1.00 98.88 188 SER A O 1
ATOM 1219 N N . GLY A 1 189 ? -4.286 -8.522 9.331 1.00 98.88 189 GLY A N 1
ATOM 1220 C CA . GLY A 1 189 ? -2.899 -8.506 9.765 1.00 98.88 189 GLY A CA 1
ATOM 1221 C C . GLY A 1 189 ? -2.711 -9.284 11.053 1.00 98.88 189 GLY A C 1
ATOM 1222 O O . GLY A 1 189 ? -3.611 -9.34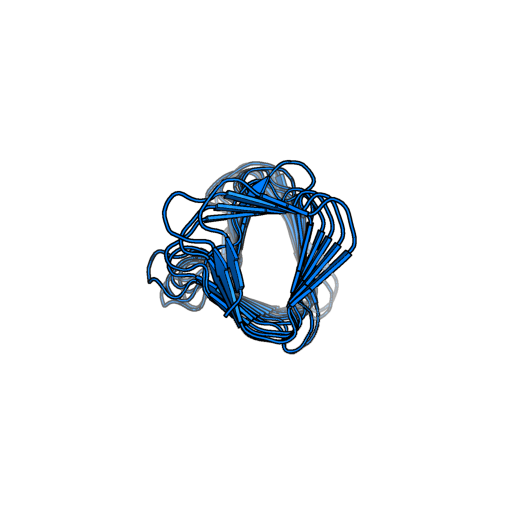2 11.890 1.00 98.88 189 GLY A O 1
ATOM 1223 N N . ALA A 1 190 ? -1.545 -9.903 11.209 1.00 98.75 190 ALA A N 1
ATOM 1224 C CA . ALA A 1 190 ? -1.210 -10.663 12.405 1.00 98.75 190 ALA A CA 1
ATOM 1225 C C . ALA A 1 190 ? -1.256 -9.800 13.679 1.00 98.75 190 ALA A C 1
ATOM 1227 O O . ALA A 1 190 ? -1.778 -10.247 14.699 1.00 98.75 190 ALA A O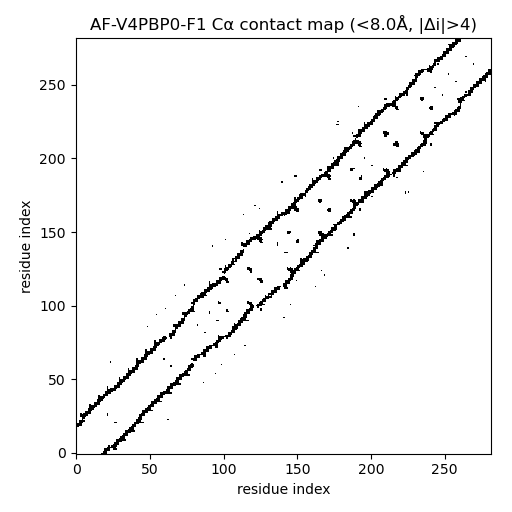 1
ATOM 1228 N N . THR A 1 191 ? -0.750 -8.566 13.638 1.00 98.69 191 THR A N 1
ATOM 1229 C CA . THR A 1 191 ? -0.779 -7.655 14.799 1.00 98.69 191 THR A CA 1
ATOM 1230 C C . THR A 1 191 ? -2.045 -6.811 14.826 1.00 98.69 191 THR A C 1
ATOM 1232 O O . THR A 1 191 ? -2.664 -6.654 15.880 1.00 98.69 191 THR A O 1
ATOM 1235 N N . SER A 1 192 ? -2.472 -6.307 13.671 1.00 98.88 192 SER A N 1
ATOM 1236 C CA . SER A 1 192 ? -3.783 -5.694 13.519 1.00 98.88 192 SER A CA 1
ATOM 1237 C C . SER A 1 192 ? -4.298 -5.739 12.088 1.00 98.88 192 SER A C 1
ATOM 1239 O O . SER A 1 192 ? -3.520 -5.723 11.136 1.00 98.88 192 SER A O 1
ATOM 1241 N N . GLY A 1 193 ? -5.621 -5.752 11.921 1.00 98.88 193 GLY A N 1
ATOM 1242 C CA . GLY A 1 193 ? -6.224 -5.542 10.605 1.00 98.88 193 GLY A CA 1
ATOM 1243 C C . GLY A 1 193 ? -5.918 -4.130 10.107 1.00 98.88 193 GLY A C 1
ATOM 1244 O O . GLY A 1 193 ? -5.300 -3.950 9.057 1.00 98.88 193 GLY A O 1
ATOM 1245 N N . ILE A 1 194 ? -6.290 -3.130 10.905 1.00 98.94 194 ILE A N 1
ATOM 1246 C CA . ILE A 1 194 ? -5.979 -1.717 10.666 1.00 98.94 194 ILE A CA 1
ATOM 1247 C C . ILE A 1 194 ? -5.330 -1.127 11.921 1.00 98.94 194 ILE A C 1
ATOM 1249 O O . ILE A 1 194 ? -5.861 -1.277 13.020 1.00 98.94 194 ILE A O 1
ATOM 1253 N N .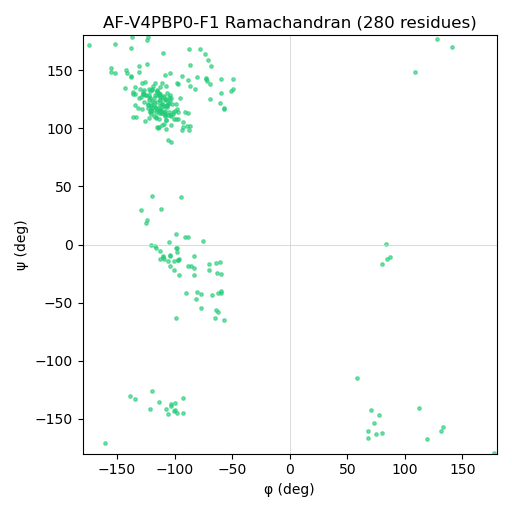 GLU A 1 195 ? -4.212 -0.423 11.759 1.00 98.81 195 GLU A N 1
ATOM 1254 C CA . GLU A 1 195 ? -3.587 0.403 12.791 1.00 98.81 195 GLU A CA 1
ATOM 1255 C C . GLU A 1 195 ? -3.637 1.892 12.424 1.00 98.81 195 GLU A C 1
ATOM 1257 O O . GLU A 1 195 ? -3.214 2.299 11.341 1.00 98.81 195 GLU A O 1
ATOM 1262 N N . ILE A 1 196 ? -4.122 2.716 13.351 1.00 98.69 196 ILE A N 1
ATOM 1263 C CA . ILE A 1 196 ? -4.115 4.174 13.275 1.00 98.69 196 ILE A CA 1
ATOM 1264 C C . ILE A 1 196 ? -3.136 4.678 14.332 1.00 98.69 196 ILE A C 1
ATOM 1266 O O . ILE A 1 196 ? -3.375 4.526 15.531 1.00 98.69 196 ILE A O 1
ATOM 1270 N N . THR A 1 197 ? -2.026 5.275 13.897 1.00 97.94 197 THR A N 1
ATOM 1271 C CA . THR A 1 197 ? -0.979 5.751 14.821 1.00 97.94 197 THR A CA 1
ATOM 1272 C C . THR A 1 197 ? -1.101 7.245 15.130 1.00 97.94 197 THR A C 1
ATOM 1274 O O . THR A 1 197 ? -0.455 7.736 16.052 1.00 97.94 197 THR A O 1
ATOM 1277 N N . GLY A 1 198 ? -1.906 7.991 14.368 1.00 96.81 198 GLY A N 1
ATOM 1278 C CA . GLY A 1 198 ? -2.059 9.440 14.496 1.00 96.81 198 GLY A CA 1
ATOM 1279 C C . GLY A 1 198 ? -3.151 10.002 13.586 1.00 96.81 198 GLY A C 1
ATOM 1280 O O . GLY A 1 198 ? -3.695 9.291 12.745 1.00 96.81 198 GLY A O 1
ATOM 1281 N N . GLY A 1 199 ? -3.473 11.289 13.760 1.00 96.94 199 GLY A N 1
ATOM 1282 C CA . GLY A 1 199 ? -4.518 11.992 13.004 1.00 96.94 199 GLY A CA 1
ATOM 1283 C C . GLY A 1 199 ? -5.945 11.521 13.304 1.00 96.94 199 GLY A C 1
ATOM 1284 O O . GLY A 1 199 ? -6.188 10.830 14.293 1.00 96.94 199 GLY A O 1
ATOM 1285 N N . THR A 1 200 ? -6.894 11.925 12.454 1.00 97.56 200 THR A N 1
ATOM 1286 C CA . THR A 1 200 ? -8.300 11.502 12.545 1.00 97.56 200 THR A CA 1
ATOM 1287 C C . THR A 1 200 ? -8.636 10.534 11.418 1.00 97.56 200 THR A C 1
ATOM 1289 O O . THR A 1 200 ? -8.436 10.855 10.245 1.00 97.56 200 THR A O 1
ATOM 1292 N N . ALA A 1 201 ? -9.140 9.351 11.768 1.00 98.31 201 ALA A N 1
ATOM 1293 C CA . ALA A 1 201 ? -9.514 8.317 10.810 1.00 98.31 201 ALA A CA 1
ATOM 1294 C C . ALA A 1 201 ? -11.036 8.136 10.700 1.00 98.31 201 ALA A C 1
ATOM 1296 O O . ALA A 1 201 ? -11.760 8.233 11.692 1.00 98.31 201 ALA A O 1
ATOM 1297 N N . LEU A 1 202 ? -11.505 7.816 9.495 1.00 98.75 202 LEU A N 1
ATOM 1298 C CA . LEU A 1 202 ? -12.847 7.300 9.229 1.00 98.75 202 LEU A CA 1
ATOM 1299 C C . LEU A 1 202 ? -12.719 5.892 8.648 1.00 98.75 202 LEU A C 1
ATOM 1301 O O . LEU A 1 202 ? -12.150 5.719 7.572 1.00 98.75 202 LEU A O 1
ATOM 1305 N N . VAL A 1 203 ? -13.250 4.893 9.340 1.00 98.88 203 VAL A N 1
ATOM 1306 C CA . VAL A 1 203 ? -13.252 3.500 8.883 1.00 98.88 203 VAL A CA 1
ATOM 1307 C C . VAL A 1 203 ? -14.692 3.069 8.665 1.00 98.88 203 VAL A C 1
ATOM 1309 O O . VAL A 1 203 ? -15.418 2.882 9.631 1.00 98.88 203 VAL A O 1
ATOM 1312 N N . THR A 1 204 ? -15.092 2.875 7.413 1.00 98.88 204 THR A N 1
ATOM 1313 C CA . THR A 1 204 ? -16.370 2.254 7.054 1.00 98.88 204 THR A CA 1
ATOM 1314 C C . THR A 1 204 ? -16.115 0.811 6.642 1.00 98.88 204 THR A C 1
ATOM 1316 O O . THR A 1 204 ? -15.364 0.550 5.697 1.00 98.88 204 THR A O 1
ATOM 1319 N N . ASN A 1 205 ? -16.735 -0.138 7.338 1.00 98.81 205 ASN A N 1
ATOM 1320 C CA . ASN A 1 205 ? -16.548 -1.563 7.091 1.00 98.81 205 ASN A CA 1
ATOM 1321 C C . ASN A 1 205 ? -17.870 -2.244 6.743 1.00 98.81 205 ASN A C 1
ATOM 1323 O O . ASN A 1 205 ? -18.743 -2.366 7.586 1.00 98.81 205 ASN A O 1
ATOM 1327 N N . THR A 1 206 ? -17.988 -2.738 5.517 1.00 98.75 206 THR A N 1
ATOM 1328 C CA . THR A 1 206 ? -19.061 -3.637 5.052 1.00 98.75 206 THR A CA 1
ATOM 1329 C C . THR A 1 206 ? -18.550 -5.055 4.784 1.00 98.75 206 THR A C 1
ATOM 1331 O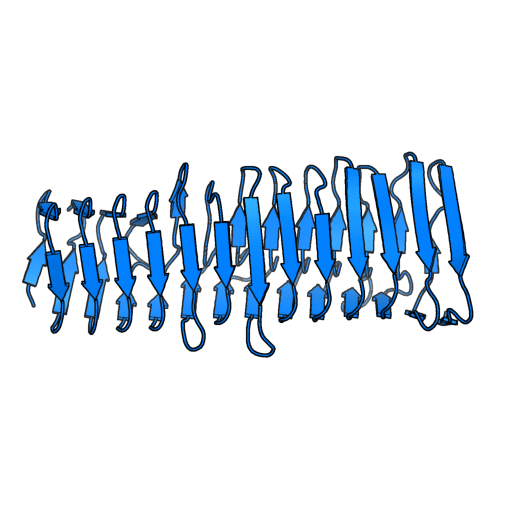 O . THR A 1 206 ? -19.348 -5.963 4.581 1.00 98.75 206 THR A O 1
ATOM 1334 N N . GLY A 1 207 ? -17.227 -5.242 4.774 1.00 98.62 207 GLY A N 1
ATOM 1335 C CA . GLY A 1 207 ? -16.570 -6.535 4.638 1.00 98.62 207 GLY A CA 1
ATOM 1336 C C . GLY A 1 207 ? -16.034 -7.038 5.975 1.00 98.62 207 GLY A C 1
ATOM 1337 O O . GLY A 1 207 ? -16.684 -6.924 7.015 1.00 98.62 207 GLY A O 1
ATOM 1338 N N . THR A 1 208 ? -14.820 -7.580 5.952 1.00 98.81 208 THR A N 1
ATOM 1339 C CA . THR A 1 208 ? -14.187 -8.176 7.133 1.00 98.81 208 THR A CA 1
ATOM 1340 C C . THR A 1 208 ? -12.857 -7.500 7.454 1.00 98.81 208 THR A C 1
ATOM 1342 O O . THR A 1 208 ? -12.013 -7.334 6.568 1.00 98.81 208 THR A O 1
ATOM 1345 N N . ILE A 1 209 ? -12.643 -7.177 8.732 1.00 98.94 209 ILE A N 1
ATOM 1346 C CA . ILE A 1 209 ? -11.361 -6.708 9.274 1.00 98.94 209 ILE A CA 1
ATOM 1347 C C . ILE A 1 209 ? -10.916 -7.650 10.400 1.00 98.94 209 ILE A C 1
ATOM 1349 O O . ILE A 1 209 ? -11.655 -7.869 11.363 1.00 98.94 209 ILE A O 1
ATOM 1353 N N . ILE A 1 210 ? -9.704 -8.207 10.297 1.00 98.81 210 ILE A N 1
ATOM 1354 C CA . ILE A 1 210 ? -9.192 -9.210 11.247 1.00 98.81 210 ILE A CA 1
ATOM 1355 C C . ILE A 1 210 ? -7.785 -8.868 11.745 1.00 98.81 210 ILE A C 1
ATOM 1357 O O . ILE A 1 210 ? -6.847 -8.748 10.957 1.00 98.81 210 ILE A O 1
ATOM 1361 N N . GLY A 1 211 ? -7.624 -8.821 13.069 1.00 98.75 211 GLY A N 1
ATOM 1362 C CA . GLY A 1 211 ? -6.337 -9.018 13.735 1.00 98.75 211 GLY A CA 1
ATOM 1363 C C . GLY A 1 211 ? -6.120 -10.508 13.989 1.00 98.75 211 GLY A C 1
ATOM 1364 O O . GLY A 1 211 ? -6.700 -11.052 14.924 1.00 98.75 211 GLY A O 1
ATOM 1365 N N . SER A 1 212 ? -5.355 -11.191 13.140 1.00 98.44 212 SER A N 1
ATOM 1366 C CA . SER A 1 212 ? -5.355 -12.661 13.054 1.00 98.44 212 SER A CA 1
ATOM 1367 C C . SER A 1 212 ? -4.379 -13.362 13.999 1.00 98.44 212 SER A C 1
ATOM 1369 O O . SER A 1 212 ? -4.520 -14.559 14.247 1.00 98.44 212 SER A O 1
ATOM 1371 N N . GLY A 1 213 ? -3.381 -12.651 14.524 1.00 98.19 213 GLY A N 1
ATOM 1372 C CA . GLY A 1 213 ? -2.414 -13.216 15.461 1.00 98.19 213 GLY A CA 1
ATOM 1373 C C . GLY A 1 213 ? -3.007 -13.431 16.852 1.00 98.19 213 GLY A C 1
ATOM 1374 O O . GLY A 1 213 ? -4.020 -12.844 17.214 1.00 98.19 213 GLY A O 1
ATOM 1375 N N . ALA A 1 214 ? -2.329 -14.224 17.682 1.00 97.56 214 ALA A N 1
ATOM 1376 C CA . ALA A 1 214 ? -2.787 -14.562 19.03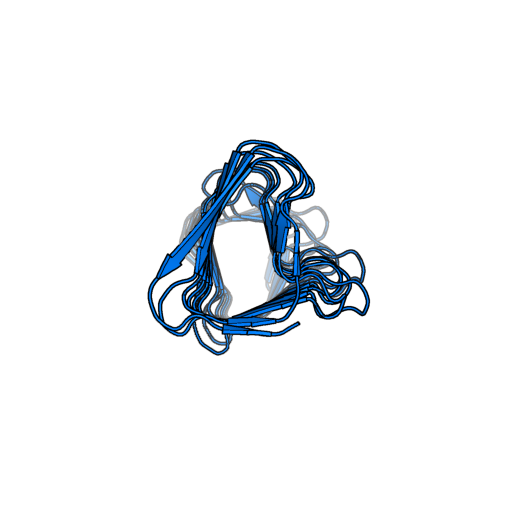8 1.00 97.56 214 ALA A CA 1
ATOM 1377 C C . ALA A 1 214 ? -2.963 -13.354 19.984 1.00 97.56 214 ALA A C 1
ATOM 1379 O O . ALA A 1 214 ? -3.576 -13.476 21.037 1.00 97.56 214 ALA A O 1
ATOM 1380 N N . SER A 1 215 ? -2.414 -12.191 19.631 1.00 97.00 215 SER A N 1
ATOM 1381 C CA . SER A 1 215 ? -2.652 -10.905 20.308 1.00 97.00 215 SER A CA 1
ATOM 1382 C C . SER A 1 215 ? -3.145 -9.833 19.330 1.00 97.00 215 SER A C 1
ATOM 1384 O O . SER A 1 215 ? -3.020 -8.639 19.592 1.00 97.00 215 SER A O 1
ATOM 1386 N N . GLY A 1 216 ? -3.647 -10.266 18.174 1.00 98.25 216 GLY A N 1
ATOM 1387 C CA . GLY A 1 216 ? -4.071 -9.416 17.079 1.00 98.25 216 GLY A CA 1
ATOM 1388 C C . GLY A 1 216 ? -5.360 -8.672 17.408 1.00 98.25 216 GLY A C 1
ATOM 1389 O O . GLY A 1 216 ? -6.280 -9.243 17.998 1.00 98.25 216 GLY A O 1
ATOM 1390 N N . VAL A 1 217 ? -5.422 -7.407 16.993 1.00 98.75 217 VAL A N 1
ATOM 1391 C CA . VAL A 1 217 ? -6.590 -6.528 17.160 1.00 98.75 217 VAL A CA 1
ATOM 1392 C C . VAL A 1 217 ? -7.204 -6.211 15.799 1.00 98.75 217 VAL A C 1
ATOM 1394 O O . VAL A 1 217 ? -6.480 -5.885 14.867 1.00 98.75 217 VAL A O 1
ATOM 1397 N N . GLY A 1 218 ? -8.526 -6.271 15.651 1.00 98.75 218 GLY A N 1
ATOM 1398 C CA . GLY A 1 218 ? -9.189 -5.922 14.385 1.00 98.75 218 GLY A CA 1
ATOM 1399 C C . GLY A 1 218 ? -8.848 -4.501 13.928 1.00 98.75 218 GLY A C 1
ATOM 1400 O O . GLY A 1 218 ? -8.165 -4.311 12.919 1.00 98.75 218 GLY A O 1
ATOM 1401 N N . VAL A 1 219 ? -9.268 -3.509 14.714 1.00 98.81 219 VAL A N 1
ATOM 1402 C CA . VAL A 1 219 ? -8.927 -2.093 14.509 1.00 98.81 219 VAL A CA 1
ATOM 1403 C C . VAL A 1 219 ? -8.250 -1.538 15.758 1.00 98.81 219 VAL A C 1
ATOM 1405 O O . VAL A 1 219 ? -8.838 -1.478 16.838 1.00 98.81 219 VAL A O 1
ATOM 1408 N N . LEU A 1 220 ? -6.998 -1.120 15.608 1.00 98.56 220 LEU A N 1
ATOM 1409 C CA . LEU A 1 220 ? -6.174 -0.584 16.679 1.00 98.56 220 LEU A CA 1
ATOM 1410 C C . LEU A 1 220 ? -5.894 0.898 16.443 1.00 98.56 220 LEU A C 1
ATOM 1412 O O . LEU A 1 220 ? -5.223 1.257 15.483 1.00 98.56 220 LEU A O 1
ATOM 1416 N N . PHE A 1 221 ? -6.301 1.750 17.371 1.00 98.38 221 PHE A N 1
ATOM 1417 C CA . PHE A 1 221 ? -5.706 3.069 17.524 1.00 98.38 221 PHE A CA 1
ATOM 1418 C C . PHE A 1 221 ? -4.566 2.932 18.530 1.00 98.38 221 PHE A C 1
ATOM 1420 O O . PHE A 1 221 ? -4.800 2.603 19.694 1.00 98.38 221 PHE A O 1
ATOM 1427 N N . SER A 1 222 ? -3.332 3.140 18.075 1.00 96.50 222 SER A N 1
ATOM 1428 C CA . SER A 1 222 ? -2.144 3.312 18.925 1.00 96.50 222 SER A CA 1
ATOM 1429 C C . SER A 1 222 ? -1.824 4.796 19.160 1.00 96.50 222 SER A C 1
ATOM 1431 O O . SER A 1 222 ? -1.083 5.137 20.079 1.00 96.50 222 SER A O 1
ATOM 1433 N N . GLY A 1 223 ? -2.469 5.676 18.388 1.00 95.25 223 GLY A N 1
ATOM 1434 C CA . GLY A 1 223 ? -2.585 7.114 18.601 1.00 95.25 223 GLY A CA 1
ATOM 1435 C C . GLY A 1 223 ? -3.764 7.677 17.797 1.00 95.25 223 GLY A C 1
ATOM 1436 O O . GLY A 1 223 ? -4.555 6.924 17.231 1.00 95.25 223 GLY A O 1
ATOM 1437 N N . GLY A 1 224 ? -3.886 9.004 17.728 1.00 95.06 224 GLY A N 1
ATOM 1438 C CA . GLY A 1 224 ? -4.955 9.659 16.964 1.00 95.06 224 GLY A CA 1
ATOM 1439 C C . GLY A 1 224 ? -6.359 9.458 17.548 1.00 95.06 224 GLY A C 1
ATOM 1440 O O . GLY A 1 224 ? -6.519 9.156 18.731 1.00 95.06 224 GLY A O 1
ATOM 1441 N N . SER A 1 225 ? -7.376 9.675 16.715 1.00 97.12 225 SER A N 1
ATOM 1442 C CA . SER A 1 225 ? -8.785 9.437 17.041 1.00 97.12 225 SER A CA 1
ATOM 1443 C C . SER A 1 225 ? -9.599 9.106 15.787 1.00 97.12 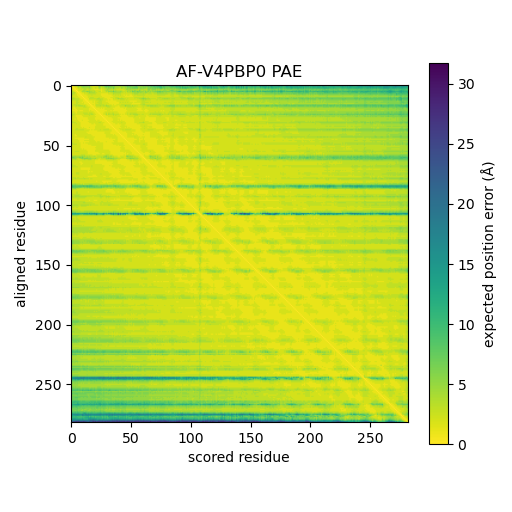225 SER A C 1
ATOM 1445 O O . SER A 1 225 ? -9.083 9.196 14.670 1.00 97.12 225 SER A O 1
ATOM 1447 N N . GLY A 1 226 ? -10.869 8.722 15.909 1.00 97.31 226 GLY A N 1
ATOM 1448 C CA . GLY A 1 226 ? -11.658 8.462 14.707 1.00 97.31 226 GLY A CA 1
ATOM 1449 C C . GLY A 1 226 ? -13.077 7.964 14.906 1.00 97.31 226 GLY A C 1
ATOM 1450 O O . GLY A 1 226 ? -13.567 7.798 16.021 1.00 97.31 226 GLY A O 1
ATOM 1451 N N . THR A 1 227 ? -13.729 7.731 13.772 1.00 98.62 227 THR A N 1
ATOM 1452 C CA . THR A 1 227 ? -15.030 7.068 13.683 1.00 98.62 227 THR A CA 1
ATOM 1453 C C . THR A 1 227 ? -14.856 5.720 12.999 1.00 98.62 227 THR A C 1
ATOM 1455 O O . THR A 1 227 ? -14.266 5.643 11.919 1.00 98.62 227 THR A O 1
ATOM 1458 N N . ILE A 1 228 ? -15.371 4.667 13.623 1.00 98.75 228 ILE A N 1
ATOM 1459 C CA . ILE A 1 228 ? -15.562 3.357 13.004 1.00 98.75 228 ILE A CA 1
ATOM 1460 C C . ILE A 1 228 ? -17.060 3.195 12.771 1.00 98.75 228 ILE A C 1
ATOM 1462 O O . ILE A 1 228 ? -17.827 3.217 13.728 1.00 98.75 228 ILE A O 1
ATOM 1466 N N . ASP A 1 229 ? -17.450 3.021 11.518 1.00 98.69 229 ASP A N 1
ATOM 1467 C CA . ASP A 1 229 ? -18.812 2.752 11.078 1.00 98.69 229 ASP A CA 1
ATOM 1468 C C . ASP A 1 229 ? -18.880 1.338 10.489 1.00 98.69 229 ASP A C 1
ATOM 1470 O O . ASP A 1 229 ? -18.380 1.063 9.391 1.00 98.69 229 ASP A O 1
ATOM 1474 N N . ASN A 1 230 ? -19.386 0.400 11.286 1.00 98.56 230 ASN A N 1
ATOM 1475 C CA . ASN A 1 230 ? -19.297 -1.021 11.001 1.00 98.56 230 ASN A CA 1
ATOM 1476 C C . ASN A 1 230 ? -20.656 -1.605 10.621 1.00 98.56 230 ASN A C 1
ATOM 1478 O O . ASN A 1 230 ? -21.528 -1.743 11.467 1.00 98.56 230 ASN A O 1
ATOM 1482 N N . PHE A 1 231 ? -20.771 -2.050 9.376 1.00 98.38 231 PHE A N 1
ATOM 1483 C CA . PHE A 1 231 ? -21.853 -2.873 8.833 1.00 98.38 231 PHE A CA 1
ATOM 1484 C C . PHE A 1 231 ? -21.472 -4.358 8.737 1.00 98.38 231 PHE A C 1
ATOM 1486 O O . PHE A 1 231 ? -22.355 -5.205 8.661 1.00 98.38 231 PHE A O 1
ATOM 1493 N N . GLY A 1 232 ? -20.174 -4.669 8.694 1.00 98.19 232 GLY A N 1
ATOM 1494 C CA . GLY A 1 232 ? -19.645 -6.019 8.506 1.00 98.19 232 GLY A CA 1
ATOM 1495 C C . GLY A 1 232 ? -19.065 -6.631 9.780 1.00 98.19 232 GLY A C 1
ATOM 1496 O O . GLY A 1 232 ? -19.530 -6.372 10.893 1.00 98.19 232 GLY A O 1
ATOM 1497 N N . ASP A 1 233 ? -18.017 -7.434 9.603 1.00 98.50 233 ASP A N 1
ATOM 1498 C CA . ASP A 1 233 ? -17.349 -8.166 10.679 1.00 98.50 233 ASP A CA 1
ATOM 1499 C C . ASP A 1 233 ? -16.022 -7.506 11.066 1.00 98.50 233 ASP A C 1
ATOM 1501 O O . ASP A 1 233 ? -15.141 -7.301 10.223 1.00 98.50 233 ASP A O 1
ATOM 1505 N N . ILE A 1 234 ? -15.834 -7.247 12.360 1.00 98.81 234 ILE A N 1
ATOM 1506 C CA . ILE A 1 234 ? -14.536 -6.864 12.927 1.00 98.81 234 ILE A CA 1
ATOM 1507 C C . ILE A 1 234 ? -14.168 -7.865 14.019 1.00 98.81 234 ILE A C 1
ATOM 1509 O O . ILE A 1 234 ? -14.958 -8.138 14.922 1.00 98.81 234 ILE A O 1
ATOM 1513 N N . SER A 1 235 ? -12.957 -8.416 13.950 1.00 98.44 235 SER A N 1
ATOM 1514 C CA . SER A 1 235 ? -12.494 -9.428 14.904 1.00 98.44 235 SER A CA 1
ATOM 1515 C C . SER A 1 235 ? -11.029 -9.256 15.287 1.00 98.44 235 SER A C 1
ATOM 1517 O O . SER A 1 235 ? -10.206 -8.831 14.473 1.00 98.44 235 SER A O 1
ATOM 1519 N N . GLY A 1 236 ? -10.696 -9.615 16.524 1.00 97.88 236 GLY A N 1
ATOM 1520 C CA . GLY A 1 236 ? -9.313 -9.740 16.971 1.00 97.88 236 GLY A CA 1
ATOM 1521 C C . GLY A 1 236 ? -9.112 -11.053 17.704 1.00 97.88 236 GLY A C 1
ATOM 1522 O O . GLY A 1 236 ? -9.712 -11.281 18.753 1.00 97.88 236 GLY A O 1
ATOM 1523 N N . ALA A 1 237 ? -8.250 -11.914 17.170 1.00 97.19 237 ALA A N 1
ATOM 1524 C CA . ALA A 1 237 ? -7.940 -13.212 17.763 1.00 97.19 237 ALA A CA 1
ATOM 1525 C C . ALA A 1 237 ? -7.251 -13.089 19.137 1.00 97.19 237 ALA A C 1
ATOM 1527 O O . ALA A 1 237 ? -7.266 -14.041 19.912 1.00 97.19 237 ALA A O 1
ATOM 1528 N N . GLY A 1 238 ? -6.722 -11.906 19.475 1.00 95.38 238 GLY A N 1
ATOM 1529 C CA . GLY A 1 238 ? -6.268 -11.568 20.826 1.00 95.38 238 GLY A CA 1
ATOM 1530 C C . GLY A 1 238 ? -7.380 -11.277 21.838 1.00 95.38 238 GLY A C 1
ATOM 1531 O O . GLY A 1 238 ? -7.076 -10.879 22.959 1.00 95.38 238 GLY A O 1
ATOM 1532 N N . GLY A 1 239 ? -8.652 -11.415 21.457 1.00 96.75 239 GLY A N 1
ATOM 1533 C CA . GLY A 1 239 ? -9.814 -11.126 22.301 1.00 96.75 239 GLY A CA 1
ATOM 1534 C C . GLY A 1 239 ? -10.269 -9.665 22.261 1.00 96.75 239 GLY A C 1
ATOM 1535 O O . GLY A 1 239 ? -11.362 -9.359 22.725 1.00 96.75 239 GLY A O 1
ATOM 1536 N N . THR A 1 240 ? -9.487 -8.755 21.675 1.00 97.62 240 THR A N 1
ATOM 1537 C CA . THR A 1 240 ? -9.871 -7.352 21.459 1.00 97.62 240 THR A CA 1
ATOM 1538 C C . THR A 1 240 ? -10.127 -7.108 19.979 1.00 97.62 240 THR A C 1
ATOM 1540 O O . THR A 1 240 ? -9.206 -7.160 19.171 1.00 97.62 240 THR A O 1
ATOM 1543 N N . ALA A 1 241 ? -11.367 -6.802 19.610 1.00 98.38 241 ALA A N 1
ATOM 1544 C CA . ALA A 1 241 ? -11.725 -6.478 18.236 1.00 98.38 241 ALA A CA 1
ATOM 1545 C C . ALA A 1 241 ? -11.379 -5.026 17.883 1.00 98.38 241 ALA A C 1
ATOM 1547 O O . ALA A 1 241 ? -10.869 -4.760 16.795 1.00 98.38 241 ALA A O 1
ATOM 1548 N N . ILE A 1 242 ? -11.623 -4.091 18.805 1.00 98.44 242 ILE A N 1
ATOM 1549 C CA . ILE A 1 242 ? -11.346 -2.662 18.625 1.00 98.44 242 ILE A CA 1
ATOM 1550 C C . ILE A 1 242 ? -10.661 -2.129 19.880 1.00 98.44 242 ILE A C 1
ATOM 1552 O O . ILE A 1 242 ? -11.108 -2.423 20.985 1.00 98.44 242 ILE A O 1
ATOM 1556 N N . ARG A 1 243 ? -9.607 -1.321 19.728 1.00 97.81 243 ARG A N 1
ATOM 1557 C CA . ARG A 1 243 ? -8.968 -0.609 20.846 1.00 97.81 243 ARG A CA 1
ATOM 1558 C C . ARG A 1 243 ? -8.706 0.848 20.499 1.00 97.81 243 ARG A C 1
ATOM 1560 O O . ARG A 1 243 ? -8.076 1.121 19.479 1.00 97.81 243 ARG A O 1
ATOM 1567 N N . PHE A 1 244 ? -9.128 1.761 21.370 1.00 97.56 244 PHE A N 1
ATOM 1568 C CA . PHE A 1 244 ? -8.880 3.197 21.240 1.00 97.56 244 PHE A CA 1
ATOM 1569 C C . PHE A 1 244 ? -7.681 3.661 22.093 1.00 97.56 244 PHE A C 1
ATOM 1571 O O . PHE A 1 244 ? -7.535 3.244 23.238 1.00 97.56 244 PHE A O 1
ATOM 1578 N N . ALA A 1 245 ? -6.827 4.546 21.557 1.00 87.69 245 ALA A N 1
ATOM 1579 C CA . ALA A 1 245 ? -5.644 5.080 22.259 1.00 87.69 245 ALA A CA 1
ATOM 1580 C C . ALA A 1 245 ? -5.936 6.270 23.199 1.00 87.69 245 ALA A C 1
ATOM 1582 O O . ALA A 1 245 ? -5.047 6.706 23.930 1.00 87.69 245 ALA A O 1
ATOM 1583 N N . GLY A 1 246 ? -7.148 6.837 23.160 1.00 85.31 246 GLY A N 1
ATOM 1584 C CA . GLY A 1 246 ? -7.504 8.112 23.793 1.00 85.31 246 GLY A CA 1
ATOM 1585 C C . GLY A 1 246 ? -8.254 9.039 22.829 1.00 85.31 246 GLY A C 1
ATOM 1586 O O . GLY A 1 246 ? -8.785 8.583 21.822 1.00 85.31 246 GLY A O 1
ATOM 1587 N N . GLY A 1 247 ? -8.299 10.346 23.106 1.00 92.56 247 GLY A N 1
ATOM 1588 C CA . GLY A 1 247 ? -8.953 11.323 22.218 1.00 92.56 247 GLY A CA 1
ATOM 1589 C C . GLY A 1 247 ? -10.484 11.254 22.251 1.00 92.56 247 GLY A C 1
ATOM 1590 O O . GL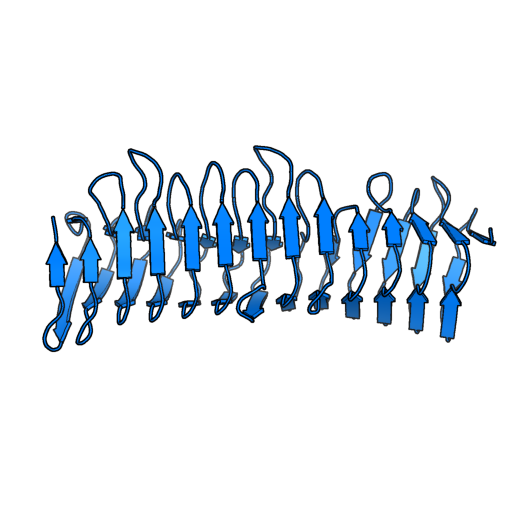Y A 1 247 ? -11.055 10.891 23.273 1.00 92.56 247 GLY A O 1
ATOM 1591 N N . THR A 1 248 ? -11.150 11.660 21.164 1.00 95.56 248 THR A N 1
ATOM 1592 C CA . THR A 1 248 ? -12.609 11.520 20.998 1.00 95.56 248 THR A CA 1
ATOM 1593 C C . THR A 1 248 ? -12.905 10.545 19.871 1.00 95.56 248 THR A C 1
ATOM 1595 O O . THR A 1 248 ? -12.562 10.836 18.724 1.00 95.56 248 THR A O 1
ATOM 1598 N N . ASN A 1 249 ? -13.537 9.417 20.188 1.00 97.94 249 ASN A N 1
ATOM 1599 C CA . ASN A 1 249 ? -13.840 8.377 19.209 1.00 97.94 249 ASN A CA 1
ATOM 1600 C C . ASN A 1 249 ? -15.323 8.044 19.163 1.00 97.94 249 ASN A C 1
ATOM 1602 O O . ASN A 1 249 ? -16.054 8.186 20.149 1.00 97.94 249 ASN A O 1
ATOM 1606 N N . GLN A 1 250 ? -15.738 7.537 18.011 1.00 98.06 250 GLN A N 1
ATOM 1607 C CA . GLN A 1 250 ? -17.070 7.008 17.803 1.00 98.06 250 GLN A CA 1
ATOM 1608 C C . GLN A 1 250 ? -16.980 5.598 17.222 1.00 98.06 250 GLN A C 1
ATOM 1610 O O . GLN A 1 250 ? -16.286 5.364 16.235 1.00 98.06 250 GLN A O 1
ATOM 1615 N N . LEU A 1 251 ? -17.694 4.665 17.839 1.00 98.12 251 LEU A N 1
ATOM 1616 C CA . LEU A 1 251 ? -17.981 3.354 17.279 1.00 98.12 251 LEU A CA 1
ATOM 1617 C C . LEU A 1 251 ? -19.471 3.306 16.954 1.00 98.12 251 LEU A C 1
ATOM 1619 O O . LEU A 1 251 ? -20.302 3.480 17.843 1.00 98.12 251 LEU A O 1
ATOM 1623 N N . ILE A 1 252 ? -19.792 3.080 15.689 1.00 98.25 252 ILE A N 1
ATOM 1624 C CA . ILE A 1 252 ? -21.143 2.862 15.193 1.00 98.25 252 ILE A CA 1
ATOM 1625 C C . ILE A 1 252 ? -21.220 1.400 14.761 1.00 98.25 252 ILE A C 1
ATOM 1627 O O . ILE A 1 252 ? -20.453 0.950 13.909 1.00 98.25 252 ILE A O 1
ATOM 1631 N N . LEU A 1 253 ? -22.105 0.646 15.404 1.00 98.06 253 LEU A N 1
ATOM 1632 C CA . LEU A 1 253 ? -22.435 -0.720 15.025 1.00 98.06 253 LEU A CA 1
ATOM 1633 C C . LEU A 1 253 ? -23.771 -0.694 14.302 1.00 98.06 253 LEU A C 1
ATOM 1635 O O . LEU A 1 253 ? -24.804 -0.418 14.910 1.00 98.06 253 LEU A O 1
ATOM 1639 N N . GLU A 1 254 ? -23.738 -0.965 13.008 1.00 98.19 254 GLU A N 1
ATOM 1640 C CA . GLU A 1 254 ? -24.903 -0.932 12.141 1.00 98.19 254 GLU A CA 1
ATOM 1641 C C . GLU A 1 254 ? -25.648 -2.266 12.135 1.00 98.19 254 GLU A C 1
ATOM 1643 O O . GLU A 1 254 ? -25.174 -3.291 12.640 1.00 98.19 254 GLU A O 1
ATOM 1648 N N . ASN A 1 255 ? -26.853 -2.251 11.570 1.00 96.31 255 ASN A N 1
ATOM 1649 C CA . ASN A 1 255 ? -27.752 -3.394 11.612 1.00 96.31 255 ASN A CA 1
ATOM 1650 C C . ASN A 1 255 ? -27.137 -4.630 10.936 1.00 96.31 255 ASN A C 1
ATOM 1652 O O . ASN A 1 255 ? -26.844 -4.606 9.742 1.00 96.31 255 ASN A O 1
ATOM 1656 N N . GLY A 1 256 ? -27.011 -5.723 11.690 1.00 94.56 256 GLY A N 1
ATOM 1657 C CA . GLY A 1 256 ? -26.430 -6.981 11.211 1.00 94.56 256 GLY A CA 1
ATOM 1658 C C . GLY A 1 256 ? -24.902 -7.045 11.267 1.00 94.56 256 GLY A C 1
ATOM 1659 O O . GLY A 1 256 ? -24.343 -8.077 10.905 1.00 94.56 256 GLY A O 1
ATOM 1660 N N . SER A 1 257 ? -24.237 -5.990 11.743 1.00 97.50 257 SER A N 1
ATOM 1661 C CA . SER A 1 257 ? -22.793 -6.006 11.970 1.00 97.50 257 SER A CA 1
ATOM 1662 C C . SER A 1 257 ? -22.403 -6.930 13.123 1.00 97.50 257 SER A C 1
ATOM 1664 O O . SER A 1 257 ? -23.190 -7.146 14.050 1.00 97.50 257 SER A O 1
ATOM 1666 N N . SER A 1 258 ? -21.172 -7.444 13.089 1.00 97.00 258 SER A N 1
ATOM 1667 C CA . SER A 1 258 ? -20.614 -8.246 14.176 1.00 97.00 258 SER A CA 1
ATOM 1668 C C . SER A 1 258 ? -19.289 -7.696 14.680 1.00 97.00 258 SER A C 1
ATOM 1670 O O . SER A 1 258 ? -18.405 -7.297 13.914 1.00 97.00 258 SER A O 1
ATOM 1672 N N . LEU A 1 259 ? -19.142 -7.737 15.999 1.00 96.75 259 LEU A N 1
ATOM 1673 C CA . LEU A 1 259 ? -17.890 -7.532 16.698 1.00 96.75 259 LEU A CA 1
ATOM 1674 C C . LEU A 1 259 ? -17.517 -8.821 17.437 1.00 96.75 259 LEU A C 1
ATOM 1676 O O . LEU A 1 259 ? -18.200 -9.212 18.382 1.00 96.75 259 LEU A O 1
ATOM 1680 N N . ASN A 1 260 ? -16.426 -9.464 17.015 1.00 96.38 260 ASN A N 1
ATOM 1681 C CA . ASN A 1 260 ? -15.899 -10.682 17.634 1.00 96.38 260 ASN A CA 1
ATOM 1682 C C . ASN A 1 260 ? -14.669 -10.331 18.484 1.00 96.38 260 ASN A C 1
ATOM 1684 O O . ASN A 1 260 ? -13.532 -10.311 17.996 1.00 96.38 260 ASN A O 1
ATOM 1688 N N . GLY A 1 261 ? -14.928 -9.992 19.743 1.00 96.75 261 GLY A N 1
ATOM 1689 C CA . GLY A 1 261 ? -13.972 -9.512 20.732 1.00 96.75 261 GLY A CA 1
ATOM 1690 C C . GLY A 1 261 ? -14.413 -8.205 21.397 1.00 96.75 261 GLY A C 1
ATOM 1691 O O . GLY A 1 261 ? -15.425 -7.594 21.059 1.00 96.75 261 GLY A O 1
ATOM 1692 N N . ILE A 1 262 ? -13.609 -7.751 22.353 1.00 95.94 262 ILE A N 1
ATOM 1693 C CA . ILE A 1 262 ? -13.837 -6.542 23.149 1.00 95.94 262 ILE A CA 1
ATOM 1694 C C . ILE A 1 262 ? -13.672 -5.281 22.283 1.00 95.94 262 ILE A C 1
ATOM 1696 O O . ILE A 1 262 ? -12.717 -5.177 21.509 1.00 95.94 262 ILE A O 1
ATOM 1700 N N . ALA A 1 263 ? -14.563 -4.301 22.462 1.00 96.12 263 ALA A N 1
ATOM 1701 C CA . ALA A 1 263 ? -14.318 -2.901 22.110 1.00 96.12 263 ALA A CA 1
ATOM 1702 C C . ALA A 1 263 ? -13.767 -2.158 23.339 1.00 96.12 263 ALA A C 1
ATOM 1704 O O . ALA A 1 263 ? -14.512 -1.808 24.254 1.00 96.12 263 ALA A O 1
ATOM 1705 N N . ASP A 1 264 ? -12.455 -1.936 23.374 1.00 95.75 264 ASP A N 1
ATOM 1706 C CA . ASP A 1 264 ? -11.771 -1.238 24.459 1.00 95.75 264 ASP A CA 1
ATOM 1707 C C . ASP A 1 264 ? -11.789 0.280 24.226 1.00 95.75 264 ASP A C 1
ATOM 1709 O O . ASP A 1 264 ? -11.034 0.824 23.415 1.00 95.75 264 ASP A O 1
ATOM 1713 N N . GLY A 1 265 ? -12.684 0.949 24.954 1.00 93.38 265 GLY A N 1
ATOM 1714 C CA . GLY A 1 265 ? -12.802 2.404 25.039 1.00 93.38 265 GLY A CA 1
ATOM 1715 C C . GLY A 1 265 ? -12.431 2.956 26.417 1.00 93.38 265 GLY A C 1
ATOM 1716 O O . GLY A 1 265 ? -13.015 3.951 26.844 1.00 93.38 265 GLY A O 1
ATOM 1717 N N . THR A 1 266 ? -11.522 2.307 27.152 1.00 93.81 266 THR A N 1
ATOM 1718 C CA . THR A 1 266 ? -11.139 2.735 28.514 1.00 93.81 266 THR A CA 1
ATOM 1719 C C . THR A 1 266 ? -10.340 4.043 28.558 1.00 93.81 266 THR A C 1
ATOM 1721 O O . THR A 1 266 ? -10.256 4.675 29.611 1.00 93.81 266 THR A O 1
ATOM 1724 N N . LEU A 1 267 ? -9.786 4.480 27.424 1.00 91.94 267 LEU A N 1
ATOM 1725 C CA . LEU A 1 267 ? -9.031 5.726 27.284 1.00 91.94 267 LEU A CA 1
ATOM 1726 C C . LEU A 1 267 ? -9.792 6.747 26.431 1.00 91.94 267 LEU A C 1
ATOM 1728 O O . LEU A 1 267 ? -10.314 6.411 25.371 1.00 91.94 267 LEU A O 1
ATOM 1732 N N . GLY A 1 268 ? -9.773 8.020 26.836 1.00 92.19 268 GLY A N 1
ATOM 1733 C CA . GLY A 1 268 ? -10.404 9.117 26.092 1.00 92.19 268 GLY A CA 1
ATOM 1734 C C . GLY A 1 268 ? -11.918 9.227 26.297 1.00 92.19 268 GLY A C 1
ATOM 1735 O O . GLY A 1 268 ? -12.474 8.713 27.264 1.00 92.19 268 GLY A O 1
ATOM 1736 N N . VAL A 1 269 ? -12.576 9.947 25.391 1.00 95.19 269 VAL A N 1
ATOM 1737 C CA . VAL A 1 269 ? -14.030 10.126 25.326 1.00 95.19 269 VAL A CA 1
ATOM 1738 C C . VAL A 1 269 ? -14.550 9.294 24.163 1.00 95.19 269 VAL A C 1
ATOM 1740 O O . VAL A 1 269 ? -14.284 9.599 23.004 1.00 95.19 269 VAL A O 1
ATOM 1743 N N . ASN A 1 270 ? -15.301 8.241 24.462 1.00 96.56 270 ASN A N 1
ATOM 1744 C CA . ASN A 1 270 ? -15.767 7.299 23.451 1.00 96.56 270 ASN A CA 1
ATOM 1745 C C . ASN A 1 270 ? -17.291 7.271 23.426 1.00 96.56 270 ASN A C 1
ATOM 1747 O O . ASN A 1 270 ? -17.936 7.190 24.470 1.00 96.56 270 ASN A O 1
ATOM 1751 N N . THR A 1 271 ? -17.860 7.330 22.226 1.00 97.06 271 THR A N 1
ATOM 1752 C CA . THR A 1 271 ? -19.298 7.165 21.997 1.00 97.06 271 THR A CA 1
ATOM 1753 C C . THR A 1 271 ? -19.538 5.846 21.281 1.00 97.06 271 THR A C 1
ATOM 1755 O O . THR A 1 271 ? -18.952 5.604 20.229 1.00 97.06 271 THR A O 1
ATOM 1758 N N . LEU A 1 272 ? -20.418 5.013 21.833 1.00 96.25 272 LEU A N 1
ATOM 1759 C CA . LEU A 1 272 ? -20.944 3.831 21.158 1.00 96.25 272 LEU A CA 1
ATOM 1760 C C . LEU A 1 272 ? -22.371 4.122 20.691 1.00 96.25 272 LEU A C 1
ATOM 1762 O O . LEU A 1 272 ? -23.229 4.469 21.503 1.00 96.25 272 LEU A O 1
ATOM 1766 N N . LEU A 1 273 ? -22.619 3.953 19.397 1.00 96.56 273 LEU A N 1
ATOM 1767 C CA . LEU A 1 273 ? -23.946 3.945 18.798 1.00 96.56 273 LEU A CA 1
ATOM 1768 C C . LEU A 1 273 ? -24.230 2.536 18.274 1.00 96.56 273 LEU A C 1
ATOM 1770 O O . LEU A 1 273 ? -23.409 1.967 17.561 1.00 96.56 273 LEU A O 1
ATOM 1774 N N . VAL A 1 274 ? -25.380 1.972 18.638 1.00 95.44 274 VAL A N 1
ATOM 1775 C CA . VAL A 1 274 ? -25.813 0.652 18.164 1.00 95.44 274 VAL A CA 1
ATOM 1776 C C . VAL A 1 274 ? -27.136 0.812 17.433 1.00 95.44 274 VAL A C 1
ATOM 1778 O O . VAL A 1 274 ? -28.143 1.185 18.036 1.00 95.44 274 VAL A O 1
ATOM 1781 N N . ASN A 1 275 ? -27.123 0.512 16.140 1.00 91.94 275 ASN A N 1
ATOM 1782 C CA . ASN A 1 275 ? -28.269 0.580 15.253 1.00 91.94 275 ASN A CA 1
ATOM 1783 C C . ASN A 1 275 ? -28.727 -0.850 14.920 1.00 91.94 275 ASN A C 1
ATOM 1785 O O . ASN A 1 275 ? -27.992 -1.640 14.333 1.00 91.94 275 ASN A O 1
ATOM 1789 N N . GLY A 1 276 ? -29.968 -1.195 15.268 1.00 88.69 276 GLY A N 1
ATOM 1790 C CA . GLY A 1 276 ? -30.565 -2.484 14.903 1.00 88.69 276 GLY A CA 1
ATOM 1791 C C . GLY A 1 276 ? -29.966 -3.695 15.634 1.00 88.69 276 GLY A C 1
ATOM 1792 O O . GLY A 1 276 ? -29.697 -3.638 16.831 1.00 88.69 276 GLY A O 1
ATOM 1793 N N . SER A 1 277 ? -29.826 -4.821 14.928 1.00 89.62 277 SER A N 1
ATOM 1794 C CA . SER A 1 277 ? -29.489 -6.136 15.495 1.00 89.62 277 SER A CA 1
ATOM 1795 C C . SER A 1 277 ? -27.991 -6.471 15.464 1.00 89.62 277 SER A C 1
ATOM 1797 O O . SER A 1 277 ? -27.629 -7.597 15.119 1.00 89.62 277 SER A O 1
ATOM 1799 N N . ALA A 1 278 ? -27.114 -5.509 15.756 1.00 89.56 278 ALA A N 1
ATOM 1800 C CA . ALA A 1 278 ? -25.675 -5.771 15.822 1.00 89.56 278 ALA A CA 1
ATOM 1801 C C . ALA A 1 278 ? -25.339 -6.840 16.882 1.00 89.56 278 ALA A C 1
ATOM 1803 O O . ALA A 1 278 ? -25.944 -6.872 17.959 1.00 89.56 278 ALA A O 1
ATOM 1804 N N . THR A 1 279 ? -24.363 -7.701 16.597 1.00 90.12 279 THR A N 1
ATOM 1805 C CA . THR A 1 279 ? -23.921 -8.767 17.505 1.00 90.12 279 THR A CA 1
ATOM 1806 C C . THR A 1 279 ? -22.572 -8.445 18.132 1.00 90.12 279 THR A C 1
ATOM 1808 O O . THR A 1 279 ? -21.609 -8.136 17.435 1.00 90.12 279 THR A O 1
ATOM 1811 N N . LEU A 1 280 ? -22.484 -8.567 19.458 1.00 86.56 280 LEU A N 1
ATOM 1812 C CA . LEU A 1 280 ? -21.217 -8.573 20.187 1.00 86.56 280 LEU A CA 1
ATOM 1813 C C . LEU A 1 280 ? -20.974 -9.997 20.688 1.00 86.56 280 LEU A C 1
ATOM 1815 O O . LEU A 1 280 ? -21.701 -10.477 21.559 1.00 86.56 280 LEU A O 1
ATOM 1819 N N . ALA A 1 281 ? -19.972 -10.665 20.128 1.00 78.69 281 ALA A N 1
ATOM 1820 C CA . ALA A 1 281 ? -19.508 -11.971 20.574 1.00 78.69 281 ALA A CA 1
ATOM 1821 C C . ALA A 1 281 ? -18.149 -11.793 21.263 1.00 78.69 281 ALA A C 1
ATOM 1823 O O . ALA A 1 281 ? -17.241 -11.198 20.685 1.00 78.69 281 ALA A O 1
ATOM 1824 N N . GLY A 1 282 ? -18.023 -12.264 22.504 1.00 60.88 282 GLY A N 1
ATOM 1825 C CA . GLY A 1 282 ? -16.817 -12.139 23.330 1.00 60.88 282 GLY A CA 1
ATOM 1826 C C . GLY A 1 282 ? -16.396 -13.469 23.919 1.00 60.88 282 GLY A C 1
ATOM 1827 O O . GLY A 1 282 ? -17.304 -14.271 24.237 1.00 60.88 282 GLY A O 1
#

Organism: NCBI:txid1121022

Mean predicted aligned error: 3.33 Å

Foldseek 3Di:
DAEQAAEEEDPEEAEAPDEYEYDDVHEYEYPEEYEYCEYYEYQEHYAYCEEYEYAYEYEDQNYAAEFAYEYAFLYEYEAEYEYEDAGEYAQADNGEQEYQQESYEYAYQEYHWPAEFEHNHLNHEHEYHEAAHEYEQDDQRREQEYNAERYEYQNEYEYEDQYEFEGEAYESYEYAAAYEYAELHEAEYCAESYEYAAHEYEYEYNHEFENDHCLGERYEYNDYEYEYAFNEEFEYNVQHRAAHNEAEYEYEFEANYEYAHDHHPVHYHYYYHYYHDYYYHD